Protein AF-A0A2I0NNU1-F1 (afdb_monomer_lite)

Sequence (272 aa):
MCVLGVVILLIAAAGCTNVTTPTGGDFISGSVAGDYAGGTIYVAAIDAAAYTASDIRVMETGEHPERSQYVSGFAALDAPGDYVISGLAPGNYTVYAWADTDDDGRIDHLDYRDPTGWYCTPSHLTPVGVAVTPGNAATGIDVTLIAPTPYPDDDREIAVGSGGGRLAVMKGCHVLQVWGTPEERAYAYGYLCGPQIRDWIDYVLIESFMQSPADYEDLFIPYIEEHMAPANPTYMAELDAMLAGMNAGGTDLYLPSVSRNLTRYDLLAENT

pLDDT: mean 86.47, std 18.62, range [25.19, 98.75]

Foldseek 3Di:
DDDDDDDDDDDDDDDPPDPPDPPFWAKEKAWEAEDADWAKKKKFWFAPVPDDPVVLVVLQADQASCPDPRTQFMFIDRDTTMDMTTRHDFGKTKIKMKGPNPHRNHHDPPQLRIWIWTQDDLFFLDTDIQGTDGPDYHYHRYIYTDGQDGQDADWDWDFDDPWTWIWHQDPNDTDIDIDDDLLRRLLRCLLRCVSNLLSCLQCPVVCPPVRGLCCCVVPVLVCLVPPVCVVCVVVLSSLVSSVNSNVVSVHDQARPSNGGGDDSSSVVSVVD

Radius of gyration: 24.88 Å; chains: 1; bounding box: 45×56×94 Å

Secondary structure (DSSP, 8-state):
----------------------SS-EEEEEEEE--SS--EEEEEEEETTS--HHHHHHHHTSS-GGGSTTEEEEEEESSSEEEEEEEEPSEEEEEEEEEESSSSSS--TTTT-S-EEE--BTTB-SPPPEEE-TT--EE---EE-B-PPPPPSS-EEEEETTEEEEEEEETTEEEEEEESSHHHHHHHHHHHHHHHHHHIIIIIIIIIII--HHHIIIIIHHHIIIIITTT-HHHHHHHHHHHHHHHHTT---EEGGGTEE--HHHHHHTT-

Structure (mmCIF, N/CA/C/O backbone):
data_AF-A0A2I0NNU1-F1
#
_entry.id   AF-A0A2I0NNU1-F1
#
loop_
_atom_site.group_PDB
_atom_site.id
_atom_site.type_symbol
_atom_site.label_atom_id
_atom_site.label_alt_id
_atom_site.label_comp_id
_atom_site.label_asym_id
_atom_site.label_entity_id
_atom_site.label_seq_id
_atom_site.pdbx_PDB_ins_code
_atom_site.Cartn_x
_atom_site.Cartn_y
_atom_site.Cartn_z
_atom_site.occupancy
_atom_site.B_iso_or_equiv
_atom_site.auth_seq_id
_atom_site.auth_comp_id
_atom_site.auth_asym_id
_atom_site.auth_atom_id
_atom_site.pdbx_PDB_model_num
ATOM 1 N N . MET A 1 1 ? 3.055 -28.731 66.706 1.00 32.06 1 MET A N 1
ATOM 2 C CA . MET A 1 1 ? 3.434 -27.946 65.509 1.00 32.06 1 MET A CA 1
ATOM 3 C C . MET A 1 1 ? 2.835 -28.633 64.288 1.00 32.06 1 MET A C 1
ATOM 5 O O . MET A 1 1 ? 2.937 -29.850 64.243 1.00 32.06 1 MET A O 1
ATOM 9 N N . CYS A 1 2 ? 2.220 -27.854 63.380 1.00 28.27 2 CYS A N 1
ATOM 10 C CA . CYS A 1 2 ? 1.590 -28.231 62.089 1.00 28.27 2 CYS A CA 1
ATOM 11 C C . CYS A 1 2 ? 0.347 -29.147 62.201 1.00 28.27 2 CYS A C 1
ATOM 13 O O . CYS A 1 2 ? 0.481 -30.340 62.429 1.00 28.27 2 CYS A O 1
ATOM 15 N N . VAL A 1 3 ? -0.893 -28.634 62.287 1.00 28.17 3 VAL A N 1
ATOM 16 C CA . VAL A 1 3 ? -1.763 -28.021 61.239 1.00 28.17 3 VAL A CA 1
ATOM 17 C C . VAL A 1 3 ? -1.954 -28.969 60.042 1.00 28.17 3 VAL A C 1
ATOM 19 O O . VAL A 1 3 ? -1.046 -29.130 59.241 1.00 28.17 3 VAL A O 1
ATOM 22 N N . LEU A 1 4 ? -2.991 -29.815 60.085 1.00 25.94 4 LEU A N 1
ATOM 23 C CA . LEU A 1 4 ? -4.323 -29.655 59.460 1.00 25.94 4 LEU A CA 1
ATOM 24 C C . LEU A 1 4 ? -4.305 -29.932 57.942 1.00 25.94 4 LEU A C 1
ATOM 26 O O . LEU A 1 4 ? -3.939 -29.074 57.151 1.00 25.94 4 LEU A O 1
ATOM 30 N N . GLY A 1 5 ? -4.740 -31.132 57.550 1.00 26.05 5 GLY A N 1
ATOM 31 C CA . GLY A 1 5 ? -4.996 -31.512 56.160 1.00 26.05 5 GLY A CA 1
ATOM 32 C C . GLY A 1 5 ? -6.395 -32.102 56.051 1.00 26.05 5 GLY A C 1
ATOM 33 O O . GLY A 1 5 ? -6.576 -33.308 56.190 1.00 26.05 5 GLY A O 1
ATOM 34 N N . VAL A 1 6 ? -7.393 -31.236 55.880 1.00 28.89 6 VAL A N 1
ATOM 35 C CA . VAL A 1 6 ? -8.773 -31.634 55.591 1.00 28.89 6 VAL A CA 1
ATOM 36 C C . VAL A 1 6 ? -8.891 -31.804 54.081 1.00 28.89 6 VAL A C 1
ATOM 38 O O . VAL A 1 6 ? -8.811 -30.838 53.329 1.00 28.89 6 VAL A O 1
ATOM 41 N N . VAL A 1 7 ? -9.063 -33.050 53.650 1.00 26.48 7 VAL A N 1
ATOM 42 C CA . VAL A 1 7 ? -9.472 -33.405 52.291 1.00 26.48 7 VAL A CA 1
ATOM 43 C C . VAL A 1 7 ? -10.989 -33.250 52.223 1.00 26.48 7 VAL A C 1
ATOM 45 O O . VAL A 1 7 ? -11.711 -33.999 52.878 1.00 26.48 7 VAL A O 1
ATOM 48 N N . ILE A 1 8 ?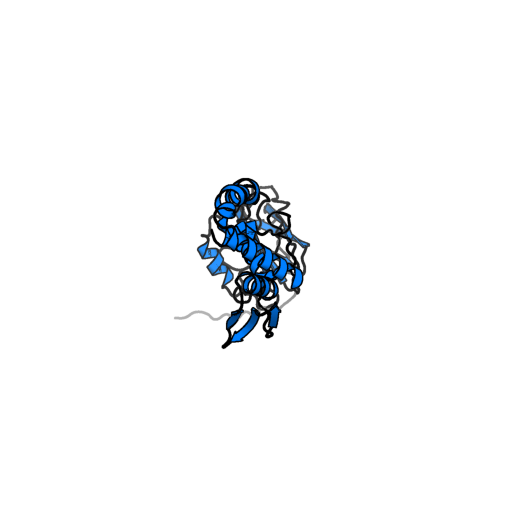 -11.473 -32.288 51.437 1.00 28.34 8 ILE A N 1
ATOM 49 C CA . ILE A 1 8 ? -12.866 -32.254 50.980 1.00 28.34 8 ILE A CA 1
ATOM 50 C C . ILE A 1 8 ? -12.858 -32.371 49.461 1.00 28.34 8 ILE A C 1
ATOM 52 O O . ILE A 1 8 ? -12.371 -31.507 48.738 1.00 28.34 8 ILE A O 1
ATOM 56 N N . LEU A 1 9 ? -13.400 -33.503 49.027 1.00 25.19 9 LEU A N 1
ATOM 57 C CA . LEU A 1 9 ? -13.801 -33.832 47.673 1.00 25.19 9 LEU A CA 1
ATOM 58 C C . LEU A 1 9 ? -15.090 -33.051 47.354 1.00 25.19 9 LEU A C 1
ATOM 60 O O . LEU A 1 9 ? -16.054 -33.147 48.113 1.00 25.19 9 LEU A O 1
ATOM 64 N N . LEU A 1 10 ? -15.137 -32.325 46.238 1.00 25.27 10 LEU A N 1
ATOM 65 C CA . LEU A 1 10 ? -16.377 -31.787 45.671 1.00 25.27 10 LEU A CA 1
ATOM 66 C C . LEU A 1 10 ? -16.493 -32.259 44.220 1.00 25.27 10 LEU A C 1
ATOM 68 O O . LEU A 1 10 ? -15.767 -31.814 43.338 1.00 25.27 10 LEU A O 1
ATOM 72 N N . ILE A 1 11 ? -17.405 -33.206 44.012 1.00 31.92 11 ILE A N 1
ATOM 73 C CA . ILE A 1 11 ? -17.935 -33.617 42.712 1.00 31.92 11 ILE A CA 1
ATOM 74 C C . ILE A 1 11 ? -19.305 -32.942 42.579 1.00 31.92 11 ILE A C 1
ATOM 76 O O . ILE A 1 11 ? -20.118 -33.102 43.487 1.00 31.92 11 ILE A O 1
ATOM 80 N N . ALA A 1 12 ? -19.564 -32.245 41.464 1.00 27.42 12 ALA A N 1
ATOM 81 C CA . ALA A 1 12 ? -20.726 -32.452 40.578 1.00 27.42 12 ALA A CA 1
ATOM 82 C C . ALA A 1 12 ? -21.211 -31.184 39.839 1.00 27.42 12 ALA A C 1
ATOM 84 O O . ALA A 1 12 ? -21.460 -30.149 40.444 1.00 27.42 12 ALA A O 1
ATOM 85 N N . ALA A 1 13 ? -21.496 -31.420 38.552 1.00 28.39 13 ALA A N 1
ATOM 86 C CA . ALA A 1 13 ? -22.574 -30.871 37.723 1.00 28.39 13 ALA A CA 1
ATOM 87 C C . ALA A 1 13 ? -22.462 -29.453 37.124 1.00 28.39 13 ALA A C 1
ATOM 89 O O . ALA A 1 13 ? -22.534 -28.440 37.805 1.00 28.39 13 ALA A O 1
ATOM 90 N N . ALA A 1 14 ? -22.398 -29.466 35.786 1.00 37.94 14 ALA A N 1
ATOM 91 C CA . ALA A 1 14 ? -23.134 -28.638 34.831 1.00 37.94 14 ALA A CA 1
ATOM 92 C C . ALA A 1 14 ? -23.612 -27.251 35.291 1.00 37.94 14 ALA A C 1
ATOM 94 O O . ALA A 1 14 ? -24.568 -27.109 36.049 1.00 37.94 14 ALA A O 1
ATOM 95 N N . GLY A 1 15 ? -23.058 -26.234 34.645 1.00 26.77 15 GLY A N 1
ATOM 96 C CA . GLY A 1 15 ? -23.702 -24.946 34.485 1.00 26.77 15 GLY A CA 1
ATOM 97 C C . GLY A 1 15 ? -23.109 -24.285 33.260 1.00 26.77 15 GLY A C 1
ATOM 98 O O . GLY A 1 15 ? -21.902 -24.070 33.214 1.00 26.77 15 GLY A O 1
ATOM 99 N N . CYS A 1 16 ? -23.945 -23.996 32.264 1.00 37.56 16 CYS A N 1
ATOM 100 C CA . CYS A 1 16 ? -23.671 -22.942 31.301 1.00 37.56 16 CYS A CA 1
ATOM 101 C C . CYS A 1 16 ? -23.151 -21.744 32.100 1.00 37.56 16 CYS A C 1
ATOM 103 O O . CYS A 1 16 ? -23.893 -21.177 32.906 1.00 37.56 16 CYS A O 1
ATOM 105 N N . THR A 1 17 ? -21.870 -21.408 31.969 1.00 32.19 17 THR A N 1
ATOM 106 C CA . THR A 1 17 ? -21.367 -20.178 32.562 1.00 32.19 17 THR A CA 1
ATOM 107 C C . THR A 1 17 ? -21.972 -19.063 31.746 1.00 32.19 17 THR A C 1
ATOM 109 O O . THR A 1 17 ? -21.561 -18.803 30.617 1.00 32.19 17 THR A O 1
ATOM 112 N N . ASN A 1 18 ? -23.030 -18.495 32.320 1.00 35.16 18 ASN A N 1
ATOM 113 C CA . ASN A 1 18 ? -23.610 -17.234 31.924 1.00 35.16 18 ASN A CA 1
ATOM 114 C C . ASN A 1 18 ? -22.469 -16.297 31.545 1.00 35.16 18 ASN A C 1
ATOM 116 O O . ASN A 1 18 ? -21.633 -15.963 32.386 1.00 35.16 18 ASN A O 1
ATOM 120 N N . VAL A 1 19 ? -22.461 -15.891 30.279 1.00 32.88 19 VAL A N 1
ATOM 121 C CA . VAL A 1 19 ? -21.842 -14.641 29.870 1.00 32.88 19 VAL A CA 1
ATOM 122 C C . VAL A 1 19 ? -22.466 -13.595 30.784 1.00 32.88 19 VAL A C 1
ATOM 124 O O . VAL A 1 19 ? -23.630 -13.229 30.624 1.00 32.88 19 VAL A O 1
ATOM 127 N N . THR A 1 20 ? -21.744 -13.167 31.816 1.00 31.27 20 THR A N 1
ATOM 128 C CA . THR A 1 20 ? -22.032 -11.886 32.443 1.00 31.27 20 THR A CA 1
ATOM 129 C C . THR A 1 20 ? -21.728 -10.854 31.378 1.00 31.27 20 THR A C 1
ATOM 131 O O . THR A 1 20 ? -20.590 -10.422 31.238 1.00 31.27 20 THR A O 1
ATOM 134 N N . THR A 1 21 ? -22.740 -10.518 30.579 1.00 36.62 21 THR A N 1
ATOM 135 C CA . THR A 1 21 ? -22.755 -9.303 29.773 1.00 36.62 21 THR A CA 1
ATOM 136 C C . THR A 1 21 ? -22.428 -8.151 30.713 1.00 36.62 21 THR A C 1
ATOM 138 O O . THR A 1 21 ? -23.186 -7.942 31.668 1.00 36.62 21 THR A O 1
ATOM 141 N N . PRO A 1 22 ? -21.338 -7.401 30.487 1.00 38.28 22 PRO A N 1
ATOM 142 C CA . PRO A 1 22 ? -21.183 -6.104 31.112 1.00 38.28 22 PRO A CA 1
ATOM 143 C C . PRO A 1 22 ? -22.348 -5.237 30.624 1.00 38.28 22 PRO A C 1
ATOM 145 O O . PRO A 1 22 ? -22.376 -4.763 29.492 1.00 38.28 22 PRO A O 1
ATOM 148 N N . THR A 1 23 ? -23.379 -5.091 31.451 1.00 39.94 23 THR A N 1
ATOM 149 C CA . THR A 1 23 ? -24.449 -4.117 31.236 1.00 39.94 23 THR A CA 1
ATOM 150 C C . THR A 1 23 ? -23.883 -2.733 31.522 1.00 39.94 23 THR A C 1
ATOM 152 O O . THR A 1 23 ? -23.876 -2.298 32.672 1.00 39.94 23 THR A O 1
ATOM 155 N N . GLY A 1 24 ? -23.386 -2.076 30.472 1.00 46.59 24 GLY A N 1
ATOM 156 C CA . GLY A 1 24 ? -22.894 -0.698 30.498 1.00 46.59 24 GLY A CA 1
ATOM 157 C C . GLY A 1 24 ? -21.424 -0.595 30.109 1.00 46.59 24 GLY A C 1
ATOM 158 O O . GLY A 1 24 ? -20.579 -0.361 30.966 1.00 46.59 24 GLY A O 1
ATOM 159 N N . GLY A 1 25 ? -21.131 -0.778 28.826 1.00 57.59 25 GLY A N 1
ATOM 160 C CA . GLY A 1 25 ? -19.849 -0.428 28.232 1.00 57.59 25 GLY A CA 1
ATOM 161 C C . GLY A 1 25 ? -20.106 0.168 26.860 1.00 57.59 25 GLY A C 1
ATOM 162 O O . GLY A 1 25 ? -20.985 -0.309 26.138 1.00 57.59 25 GLY A O 1
ATOM 163 N N . ASP A 1 26 ? -19.381 1.225 26.537 1.00 85.62 26 ASP A N 1
ATOM 164 C CA . ASP A 1 26 ? -19.413 1.811 25.208 1.00 85.62 26 ASP A CA 1
ATOM 165 C C . ASP A 1 26 ? -18.735 0.853 24.216 1.00 85.62 26 ASP A C 1
ATOM 167 O O . ASP A 1 26 ? -18.042 -0.097 24.609 1.00 85.62 26 ASP A O 1
ATOM 171 N N . PHE A 1 27 ? -18.979 1.051 22.924 1.00 91.69 27 PHE A N 1
ATOM 172 C CA . PHE A 1 27 ? -18.479 0.150 21.892 1.00 91.69 27 PHE A CA 1
ATOM 173 C C . PHE A 1 27 ? -17.917 0.901 20.693 1.00 91.69 27 PHE A C 1
ATOM 175 O O . PHE A 1 27 ? -18.316 2.029 20.399 1.00 91.69 27 PHE A O 1
ATOM 182 N N . ILE A 1 28 ? -17.008 0.226 19.997 1.00 95.94 28 ILE A N 1
ATOM 183 C CA . ILE A 1 28 ? -16.528 0.593 18.667 1.00 95.94 28 ILE A CA 1
ATOM 184 C C . ILE A 1 28 ? -17.107 -0.414 17.674 1.00 95.94 28 ILE A C 1
ATOM 186 O O . ILE A 1 28 ? -17.102 -1.616 17.937 1.00 95.94 28 ILE A O 1
ATOM 190 N N . SER A 1 29 ? -17.609 0.065 16.541 1.00 97.00 29 SER A N 1
ATOM 191 C CA . SER A 1 29 ? -18.135 -0.780 15.467 1.00 97.00 29 SER A CA 1
ATOM 192 C C . SER A 1 29 ? -17.866 -0.189 14.090 1.00 97.00 29 SER A C 1
ATOM 194 O O . SER A 1 29 ? -17.792 1.032 13.916 1.00 97.00 29 SER A O 1
ATOM 196 N N . GLY A 1 30 ? -17.779 -1.076 13.114 1.00 97.56 30 GLY A N 1
ATOM 197 C CA . GLY A 1 30 ? -17.557 -0.764 11.712 1.00 97.56 30 GLY A CA 1
ATOM 198 C C . GLY A 1 30 ? -17.470 -2.053 10.914 1.00 97.56 30 GLY A C 1
ATOM 199 O O . GLY A 1 30 ? -17.959 -3.095 11.358 1.00 97.56 30 GLY A O 1
ATOM 200 N N . SER A 1 31 ? -16.829 -1.974 9.760 1.00 97.88 31 SER A N 1
ATOM 201 C CA . SER A 1 31 ? -16.603 -3.099 8.864 1.00 97.88 31 SER A CA 1
ATOM 202 C C . SER A 1 31 ? -15.119 -3.288 8.567 1.00 97.88 31 SER A C 1
ATOM 204 O O . SER A 1 31 ? -14.339 -2.336 8.568 1.00 97.88 31 SER A O 1
ATOM 206 N N . VAL A 1 32 ? -14.727 -4.534 8.321 1.00 97.19 32 VAL A N 1
ATOM 207 C CA . VAL A 1 32 ? -13.418 -4.868 7.760 1.00 97.19 32 VAL A CA 1
ATOM 208 C C . VAL A 1 32 ? -13.588 -5.279 6.305 1.00 97.19 32 VAL A C 1
ATOM 210 O O . VAL A 1 32 ? -14.420 -6.135 5.999 1.00 97.19 32 VAL A O 1
ATOM 213 N N . ALA A 1 33 ? -12.775 -4.705 5.424 1.00 95.44 33 ALA A N 1
ATOM 214 C CA . ALA A 1 33 ? -12.670 -5.068 4.014 1.00 95.44 33 ALA A CA 1
ATOM 215 C C . ALA A 1 33 ? -11.242 -5.517 3.664 1.00 95.44 33 ALA A C 1
ATOM 217 O O . ALA A 1 33 ? -10.301 -5.238 4.399 1.00 95.44 33 ALA A O 1
ATOM 218 N N . GLY A 1 34 ? -11.078 -6.211 2.540 1.00 89.56 34 GLY A N 1
ATOM 219 C CA . GLY A 1 34 ? -9.785 -6.674 2.029 1.00 89.56 34 GLY A CA 1
ATOM 220 C C . GLY A 1 34 ? -9.952 -7.917 1.157 1.00 89.56 34 GLY A C 1
ATOM 221 O O . GLY A 1 34 ? -10.968 -8.607 1.261 1.00 89.56 34 GLY A O 1
ATOM 222 N N . ASP A 1 35 ? -8.973 -8.184 0.293 1.00 83.12 35 ASP A N 1
ATOM 223 C CA . ASP A 1 35 ? -8.936 -9.374 -0.566 1.00 83.12 35 ASP A CA 1
ATOM 224 C C . ASP A 1 35 ? -7.678 -10.194 -0.250 1.00 83.12 35 ASP A C 1
ATOM 226 O O . ASP A 1 35 ? -6.561 -9.775 -0.547 1.00 83.12 35 ASP A O 1
ATOM 230 N N . TYR A 1 36 ? -7.855 -11.326 0.432 1.00 79.75 36 TYR A N 1
ATOM 231 C CA . TYR A 1 36 ? -6.773 -12.212 0.872 1.00 79.75 36 TYR A CA 1
ATOM 232 C C . TYR A 1 36 ? -7.287 -13.636 1.110 1.00 79.75 36 TYR A C 1
ATOM 234 O O . TYR A 1 36 ? -8.488 -13.904 1.068 1.00 79.75 36 TYR A O 1
ATOM 242 N N . ALA A 1 37 ? -6.363 -14.570 1.350 1.00 70.88 37 ALA A N 1
ATOM 243 C CA . ALA A 1 37 ? -6.573 -16.018 1.269 1.00 70.88 37 ALA A CA 1
ATOM 244 C C . ALA A 1 37 ? -7.455 -16.657 2.374 1.00 70.88 37 ALA A C 1
ATOM 246 O O . ALA A 1 37 ? -7.456 -17.880 2.523 1.00 70.88 37 ALA A O 1
ATOM 247 N N . GLY A 1 38 ? -8.259 -15.873 3.096 1.00 81.44 38 GLY A N 1
ATOM 248 C CA . GLY A 1 38 ? -8.981 -16.310 4.294 1.00 81.44 38 GLY A CA 1
ATOM 249 C C . GLY A 1 38 ? -8.088 -16.310 5.537 1.00 81.44 38 GLY A C 1
ATOM 250 O O . GLY A 1 38 ? -6.968 -15.814 5.485 1.00 81.44 38 GLY A O 1
ATOM 251 N N . GLY A 1 39 ? -8.603 -16.827 6.654 1.00 89.50 39 GLY A N 1
ATOM 252 C CA . GLY A 1 39 ? -7.940 -16.772 7.962 1.00 89.50 39 GLY A CA 1
ATOM 253 C C . GLY A 1 39 ? -8.817 -16.118 9.025 1.00 89.50 39 GLY A C 1
ATOM 254 O O . GLY A 1 39 ? -9.912 -15.634 8.720 1.00 89.50 39 GLY A O 1
ATOM 255 N N . THR A 1 40 ? -8.344 -16.107 10.271 1.00 94.69 40 THR A N 1
ATOM 256 C CA . THR A 1 40 ? -9.044 -15.402 11.353 1.00 94.69 40 THR A CA 1
ATOM 257 C C . THR A 1 40 ? -8.658 -13.930 11.320 1.00 94.69 40 THR A C 1
ATOM 259 O O . THR A 1 40 ? -7.486 -13.574 11.385 1.00 94.69 40 THR A O 1
ATOM 262 N N . ILE A 1 41 ? -9.651 -13.055 11.251 1.00 96.19 41 ILE A N 1
ATOM 263 C CA . ILE A 1 41 ? -9.460 -11.608 11.288 1.00 96.19 41 ILE A CA 1
ATOM 264 C C . ILE A 1 41 ? -9.592 -11.146 12.719 1.00 96.19 41 ILE A C 1
ATOM 266 O O . ILE A 1 41 ? -10.620 -11.389 13.348 1.00 96.19 41 ILE A O 1
ATOM 270 N N . TYR A 1 42 ? -8.618 -10.396 13.202 1.00 96.88 42 TYR A N 1
ATOM 271 C CA . TYR A 1 42 ? -8.696 -9.731 14.489 1.00 96.88 42 TYR A CA 1
ATOM 272 C C . TYR A 1 42 ? -8.822 -8.229 14.283 1.00 96.88 42 TYR A C 1
ATOM 274 O O . TYR A 1 42 ? -8.122 -7.641 13.463 1.00 96.88 42 TYR A O 1
ATOM 282 N N . VAL A 1 43 ? -9.709 -7.601 15.051 1.00 97.69 43 VAL A N 1
ATOM 283 C CA . VAL A 1 43 ? -9.853 -6.143 15.118 1.00 97.69 43 VAL A CA 1
ATOM 284 C C . VAL A 1 43 ? -9.685 -5.724 16.563 1.00 97.69 43 VAL A C 1
ATOM 286 O O . VAL A 1 43 ? -10.527 -6.042 17.402 1.00 97.69 43 VAL A O 1
ATOM 289 N N . ALA A 1 44 ? -8.601 -5.022 16.866 1.00 95.94 44 ALA A N 1
ATOM 290 C CA . ALA A 1 44 ? -8.218 -4.631 18.212 1.00 95.94 44 ALA A CA 1
ATOM 291 C C . ALA A 1 44 ? -8.408 -3.126 18.437 1.00 95.94 44 ALA A C 1
ATOM 293 O O . ALA A 1 44 ? -8.009 -2.297 17.621 1.00 95.94 44 ALA A O 1
ATOM 294 N N . ALA A 1 45 ? -8.976 -2.777 19.591 1.00 95.00 45 ALA A N 1
ATOM 295 C CA . ALA A 1 45 ? -8.973 -1.426 20.133 1.00 95.00 45 ALA A CA 1
ATOM 296 C C . ALA A 1 45 ? -7.774 -1.281 21.078 1.00 95.00 45 ALA A C 1
ATOM 298 O O . ALA A 1 45 ? -7.742 -1.866 22.166 1.00 95.00 45 ALA A O 1
ATOM 299 N N . ILE A 1 46 ? -6.789 -0.497 20.657 1.00 91.94 46 ILE A N 1
ATOM 300 C CA . ILE A 1 46 ? -5.534 -0.259 21.370 1.00 91.94 46 ILE A CA 1
ATOM 301 C C . ILE A 1 46 ? -5.628 1.105 22.057 1.00 91.94 46 ILE A C 1
ATOM 303 O O . ILE A 1 46 ? -5.951 2.098 21.407 1.00 91.94 46 ILE A O 1
ATOM 307 N N . ASP A 1 47 ? -5.386 1.177 23.366 1.00 85.62 47 ASP A N 1
ATOM 308 C CA . ASP A 1 47 ? -5.497 2.439 24.116 1.00 85.62 47 ASP A CA 1
ATOM 309 C C . ASP A 1 47 ? -4.403 3.425 23.681 1.00 85.62 47 ASP A C 1
ATOM 311 O O . ASP A 1 47 ? -3.227 3.224 23.982 1.00 85.62 47 ASP A O 1
ATOM 315 N N . ALA A 1 48 ? -4.787 4.518 23.013 1.00 78.12 48 ALA A N 1
ATOM 316 C CA . ALA A 1 48 ? -3.855 5.500 22.459 1.00 78.12 48 ALA A CA 1
ATOM 317 C C . ALA A 1 48 ? -3.014 6.226 23.524 1.00 78.12 48 ALA A C 1
ATOM 319 O O . ALA A 1 48 ? -1.989 6.819 23.193 1.00 78.12 48 ALA A O 1
ATOM 320 N N . ALA A 1 49 ? -3.419 6.194 24.797 1.00 73.31 49 ALA A N 1
ATOM 321 C CA . ALA A 1 49 ? -2.626 6.725 25.904 1.00 73.31 49 ALA A CA 1
ATOM 322 C C . ALA A 1 49 ? -1.609 5.711 26.460 1.00 73.31 49 ALA A C 1
ATOM 324 O O . ALA A 1 49 ? -0.707 6.100 27.206 1.00 73.31 49 ALA A O 1
ATOM 325 N N . ALA A 1 50 ? -1.750 4.428 26.122 1.00 67.50 50 ALA A N 1
ATOM 326 C CA . ALA A 1 50 ? -0.969 3.332 26.685 1.00 67.50 50 ALA A CA 1
ATOM 327 C C . ALA A 1 50 ? 0.225 2.902 25.818 1.00 67.50 50 ALA A C 1
ATOM 329 O O . ALA A 1 50 ? 1.002 2.056 26.264 1.00 67.50 50 ALA A O 1
ATOM 330 N N . TYR A 1 51 ? 0.390 3.455 24.610 1.00 70.25 51 TYR A N 1
ATOM 331 C CA . TYR A 1 51 ? 1.408 2.994 23.664 1.00 70.25 51 TYR A CA 1
ATOM 332 C C . TYR A 1 51 ? 2.138 4.138 22.935 1.00 70.25 51 TYR A C 1
ATOM 334 O O . TYR A 1 51 ? 1.611 5.229 22.722 1.00 70.25 51 TYR A O 1
ATOM 342 N N . THR A 1 52 ? 3.374 3.868 22.520 1.00 69.19 52 THR A N 1
ATOM 343 C CA . THR A 1 52 ? 4.131 4.617 21.504 1.00 69.19 52 THR A CA 1
ATOM 344 C C . THR A 1 52 ? 4.175 3.821 20.199 1.00 69.19 52 THR A C 1
ATOM 346 O O . THR A 1 52 ? 4.009 2.607 20.224 1.00 69.19 52 THR A O 1
ATOM 349 N N . ALA A 1 53 ? 4.449 4.438 19.046 1.00 65.31 53 ALA A N 1
ATOM 350 C CA . ALA A 1 53 ? 4.530 3.698 17.773 1.00 65.31 53 ALA A CA 1
ATOM 351 C C . ALA A 1 53 ? 5.450 2.450 17.835 1.00 65.31 53 ALA A C 1
ATOM 353 O O . ALA A 1 53 ? 5.172 1.437 17.197 1.00 65.31 53 ALA A O 1
ATOM 354 N N . SER A 1 54 ? 6.499 2.483 18.666 1.00 64.81 54 SER A N 1
ATOM 355 C CA . SER A 1 54 ? 7.379 1.337 18.929 1.00 64.81 54 SER A CA 1
ATOM 356 C C . SER A 1 54 ? 6.696 0.185 19.678 1.00 64.81 54 SER A C 1
ATOM 358 O O . SER A 1 54 ? 7.062 -0.967 19.479 1.00 64.81 54 SER A O 1
ATOM 360 N N . ASP A 1 55 ? 5.710 0.466 20.529 1.00 73.06 55 ASP A N 1
ATOM 361 C CA . ASP A 1 55 ? 4.969 -0.535 21.304 1.00 73.06 55 ASP A CA 1
ATOM 362 C C . ASP A 1 55 ? 3.987 -1.340 20.435 1.00 73.06 55 ASP A C 1
ATOM 364 O O . ASP A 1 55 ? 3.793 -2.529 20.688 1.00 73.06 55 ASP A O 1
ATOM 368 N N . ILE A 1 56 ? 3.431 -0.743 19.368 1.00 71.12 56 ILE A N 1
ATOM 369 C CA . ILE A 1 56 ? 2.650 -1.495 18.364 1.00 71.12 56 ILE A CA 1
ATOM 370 C C . ILE A 1 56 ? 3.543 -2.529 17.676 1.00 71.12 56 ILE A C 1
ATOM 372 O O . ILE A 1 56 ? 3.159 -3.688 17.573 1.00 71.12 56 ILE A O 1
ATOM 376 N N . ARG A 1 57 ? 4.776 -2.157 17.304 1.00 75.31 57 ARG A N 1
ATOM 377 C CA . ARG A 1 57 ? 5.730 -3.117 16.724 1.00 75.31 57 ARG A CA 1
ATOM 378 C C . ARG A 1 57 ? 6.063 -4.258 17.684 1.00 75.31 57 ARG A C 1
ATOM 380 O O . ARG A 1 57 ? 6.261 -5.386 17.253 1.00 75.31 57 ARG A O 1
ATOM 387 N N . VAL A 1 58 ? 6.103 -3.995 18.991 1.00 77.19 58 VAL A N 1
ATOM 388 C CA . VAL A 1 58 ? 6.286 -5.057 19.994 1.00 77.19 58 VAL A CA 1
ATOM 389 C C . VAL A 1 58 ? 5.072 -5.986 20.027 1.00 77.19 58 VAL A C 1
ATOM 391 O O . VAL A 1 58 ? 5.250 -7.203 20.022 1.00 77.19 58 VAL A O 1
ATOM 394 N N . MET A 1 59 ? 3.855 -5.432 20.033 1.00 83.44 59 MET A N 1
ATOM 395 C CA . MET A 1 59 ? 2.610 -6.205 19.978 1.00 83.44 59 MET A CA 1
ATOM 396 C C . MET A 1 59 ? 2.569 -7.130 18.756 1.00 83.44 59 MET A C 1
ATOM 398 O O . MET A 1 59 ? 2.266 -8.309 18.913 1.00 83.44 59 MET A O 1
ATOM 402 N N . GLU A 1 60 ? 2.913 -6.609 17.581 1.00 84.12 60 GLU A N 1
ATOM 403 C CA . GLU A 1 60 ? 2.916 -7.342 16.310 1.00 84.12 60 GLU A CA 1
ATOM 404 C C . GLU A 1 60 ? 3.831 -8.575 16.315 1.00 84.12 60 GLU A C 1
ATOM 406 O O . GLU A 1 60 ? 3.541 -9.574 15.672 1.00 84.12 60 GLU A O 1
ATOM 411 N N . THR A 1 61 ? 4.914 -8.544 17.095 1.00 83.12 61 THR A N 1
ATOM 412 C CA . THR A 1 61 ? 5.863 -9.668 17.196 1.00 83.12 61 THR A CA 1
ATOM 413 C C . THR A 1 61 ? 5.475 -10.736 18.229 1.00 83.12 61 THR A C 1
ATOM 415 O O . THR A 1 61 ? 6.226 -11.691 18.445 1.00 83.12 61 THR A O 1
ATOM 418 N N . GLY A 1 62 ? 4.343 -10.567 18.918 1.00 84.25 62 GLY A N 1
ATOM 419 C CA . GLY A 1 62 ? 3.849 -11.499 19.932 1.00 84.25 62 GLY A CA 1
ATOM 420 C C . GLY A 1 62 ? 3.132 -12.723 19.349 1.00 84.25 62 GLY A C 1
ATOM 421 O O . GLY A 1 62 ? 2.656 -12.699 18.225 1.00 84.25 62 GLY A O 1
ATOM 422 N N . GLU A 1 63 ? 3.003 -13.792 20.148 1.00 84.75 63 GLU A N 1
ATOM 423 C CA . GLU A 1 63 ? 2.296 -15.023 19.732 1.00 84.75 63 GLU A CA 1
ATOM 424 C C . GLU A 1 63 ? 0.766 -14.900 19.688 1.00 84.75 63 GLU A C 1
ATOM 426 O O . GLU A 1 63 ? 0.114 -15.794 19.173 1.00 84.75 63 GLU A O 1
ATOM 431 N N . HIS A 1 64 ? 0.215 -13.840 20.288 1.00 90.31 64 HIS A N 1
ATOM 432 C CA . HIS A 1 64 ? -1.214 -13.509 20.318 1.00 90.31 64 HIS A CA 1
ATOM 433 C C . HIS A 1 64 ? -1.366 -11.986 20.485 1.00 90.31 64 HIS A C 1
ATOM 435 O O . HIS A 1 64 ? -1.567 -11.507 21.616 1.00 90.31 64 HIS A O 1
ATOM 441 N N . PRO A 1 65 ? -1.179 -11.196 19.411 1.00 91.81 65 PRO A N 1
ATOM 442 C CA . PRO A 1 65 ? -1.216 -9.734 19.467 1.00 91.81 65 PRO A CA 1
ATOM 443 C C . PRO A 1 65 ? -2.521 -9.186 20.066 1.00 91.81 65 PRO A C 1
ATOM 445 O O . PRO A 1 65 ? -2.495 -8.201 20.806 1.00 91.81 65 PRO A O 1
ATOM 448 N N . GLU A 1 66 ? -3.648 -9.877 19.867 1.00 92.62 66 GLU A N 1
ATOM 449 C CA . GLU A 1 66 ? -4.969 -9.523 20.400 1.00 92.62 66 GLU A CA 1
ATOM 450 C C . GLU A 1 66 ? -5.058 -9.599 21.931 1.00 92.62 66 GLU A C 1
ATOM 452 O O . GLU A 1 66 ? -5.947 -9.004 22.539 1.00 92.62 66 GLU A O 1
ATOM 457 N N . ARG A 1 67 ? -4.121 -10.308 22.572 1.00 91.06 67 ARG A N 1
ATOM 458 C CA . ARG A 1 67 ? -4.023 -10.455 24.037 1.00 91.06 67 ARG A CA 1
ATOM 459 C C . ARG A 1 67 ? -2.910 -9.615 24.646 1.00 91.06 67 ARG A C 1
ATOM 461 O O . ARG A 1 67 ? -2.587 -9.780 25.825 1.00 91.06 67 ARG A O 1
ATOM 468 N N . SER A 1 68 ? -2.294 -8.744 23.856 1.00 90.06 68 SER A N 1
ATOM 469 C CA . SER A 1 68 ? -1.263 -7.839 24.340 1.00 90.06 68 SER A CA 1
ATOM 470 C C . SER A 1 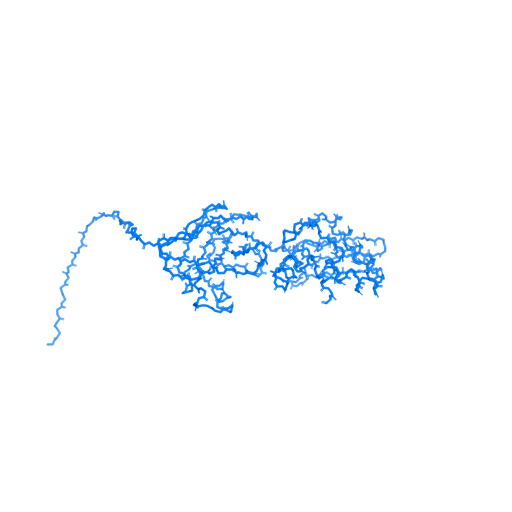68 ? -1.803 -6.885 25.407 1.00 90.06 68 SER A C 1
ATOM 472 O O . SER A 1 68 ? -2.970 -6.501 25.398 1.00 90.06 68 SER A O 1
ATOM 474 N N . GLN A 1 69 ? -0.925 -6.438 26.308 1.00 87.31 69 GLN A N 1
ATOM 475 C CA . GLN A 1 69 ? -1.259 -5.483 27.373 1.00 87.31 69 GLN A CA 1
ATOM 476 C C . GLN A 1 69 ? -1.756 -4.119 26.860 1.00 87.31 69 GLN A C 1
ATOM 478 O O . GLN A 1 69 ? -2.328 -3.355 27.632 1.00 87.31 69 GLN A O 1
ATOM 483 N N . TYR A 1 70 ? -1.519 -3.805 25.584 1.00 87.94 70 TYR A N 1
ATOM 484 C CA . TYR A 1 70 ? -1.958 -2.558 24.954 1.00 87.94 70 TYR A CA 1
ATOM 485 C C . TYR A 1 70 ? -3.387 -2.650 24.384 1.00 87.94 70 TYR A C 1
ATOM 487 O O . TYR A 1 70 ? -4.009 -1.621 24.111 1.00 87.94 70 TYR A O 1
ATOM 495 N N . VAL A 1 71 ? -3.922 -3.866 24.219 1.00 91.19 71 VAL A N 1
ATOM 496 C CA . VAL A 1 71 ? -5.260 -4.109 23.671 1.00 91.19 71 VAL A CA 1
ATOM 497 C C . VAL A 1 71 ? -6.293 -4.035 24.793 1.00 91.19 71 VAL A C 1
ATOM 499 O O . VAL A 1 71 ? -6.268 -4.809 25.747 1.00 91.19 71 VAL A O 1
ATOM 502 N N . SER A 1 72 ? -7.231 -3.097 24.672 1.00 92.62 72 SER A N 1
ATOM 503 C CA . SER A 1 72 ? -8.340 -2.928 25.623 1.00 92.62 72 SER A CA 1
ATO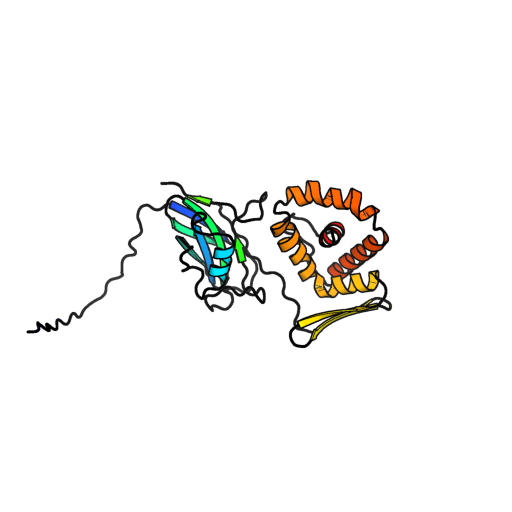M 504 C C . SER A 1 72 ? -9.544 -3.813 25.306 1.00 92.62 72 SER A C 1
ATOM 506 O O . SER A 1 72 ? -10.371 -4.075 26.177 1.00 92.62 72 SER A O 1
ATOM 508 N N . GLY A 1 73 ? -9.649 -4.278 24.064 1.00 94.19 73 GLY A N 1
ATOM 509 C CA . GLY A 1 73 ? -10.671 -5.208 23.605 1.00 94.19 73 GLY A CA 1
ATOM 510 C C . GLY A 1 73 ? -10.470 -5.537 22.132 1.00 94.19 73 GLY A C 1
ATOM 511 O O . GLY A 1 73 ? -9.829 -4.774 21.410 1.00 94.19 73 GLY A O 1
ATOM 512 N N . PHE A 1 74 ? -11.020 -6.660 21.683 1.00 97.00 74 PHE A N 1
ATOM 513 C CA . PHE A 1 74 ? -10.954 -7.059 20.283 1.00 97.00 74 PHE A CA 1
ATOM 514 C C . PHE A 1 74 ? -12.227 -7.781 19.832 1.00 97.00 74 PHE A C 1
ATOM 516 O O . PHE A 1 74 ? -13.018 -8.253 20.654 1.00 97.00 74 PHE A O 1
ATOM 523 N N . ALA A 1 75 ? -12.406 -7.861 18.519 1.00 97.44 75 ALA A N 1
ATOM 524 C CA . ALA A 1 75 ? -13.349 -8.736 17.839 1.00 97.44 75 ALA A CA 1
ATOM 525 C C . ALA A 1 75 ? -12.571 -9.709 16.943 1.00 97.44 75 ALA A C 1
ATOM 527 O O . ALA A 1 75 ? -11.498 -9.361 16.453 1.00 97.44 75 ALA A O 1
ATOM 528 N N . ALA A 1 76 ? -13.114 -10.908 16.741 1.00 96.81 76 ALA A N 1
ATOM 529 C CA . ALA A 1 76 ? -12.582 -11.894 15.808 1.00 96.81 76 ALA A CA 1
ATOM 530 C C . ALA A 1 76 ? -13.651 -12.234 14.759 1.00 96.81 76 ALA A C 1
ATOM 532 O O . ALA A 1 76 ? -14.825 -12.374 15.120 1.00 96.81 76 ALA A O 1
ATOM 533 N N . LEU A 1 77 ? -13.263 -12.345 13.490 1.00 95.69 77 LEU A N 1
ATOM 534 C CA . LEU A 1 77 ? -14.150 -12.679 12.374 1.00 95.69 77 LEU A CA 1
ATOM 535 C C . LEU A 1 77 ? -13.547 -13.788 11.508 1.00 95.69 77 LEU A C 1
ATOM 537 O O . LEU A 1 77 ? -12.340 -13.827 11.307 1.00 95.69 77 LEU A O 1
ATOM 541 N N . ASP A 1 78 ? -14.401 -14.632 10.930 1.00 92.88 78 ASP A N 1
ATOM 542 C CA . ASP A 1 78 ? -13.980 -15.697 10.002 1.00 92.88 78 ASP A CA 1
ATOM 543 C C . ASP A 1 78 ? -13.855 -15.206 8.542 1.00 92.88 78 ASP A C 1
ATOM 545 O O . ASP A 1 78 ? -13.399 -15.937 7.663 1.00 92.88 78 ASP A O 1
ATOM 549 N N . ALA A 1 79 ? -14.349 -13.998 8.251 1.00 93.06 79 ALA A N 1
ATOM 550 C CA . ALA A 1 79 ? -14.346 -13.377 6.927 1.00 93.06 79 ALA A CA 1
ATOM 551 C C . ALA A 1 79 ? -14.555 -11.853 7.041 1.00 93.06 79 ALA A C 1
ATOM 553 O O . ALA A 1 79 ? -15.109 -11.402 8.051 1.00 93.06 79 ALA A O 1
ATOM 554 N N . PRO A 1 80 ? -14.166 -11.061 6.017 1.00 95.75 80 PRO A N 1
ATOM 555 C CA . PRO A 1 80 ? -14.447 -9.627 5.978 1.00 95.75 80 PRO A CA 1
ATOM 556 C C . PRO A 1 80 ? -15.933 -9.332 6.219 1.00 95.75 80 PRO A C 1
ATOM 558 O O . PRO A 1 80 ? -16.810 -10.029 5.698 1.00 95.75 80 PRO A O 1
ATOM 561 N N . GLY A 1 81 ? -16.225 -8.305 7.014 1.00 96.56 81 GLY A N 1
ATOM 562 C CA . GLY A 1 81 ? -17.585 -7.979 7.429 1.00 96.56 81 GLY A CA 1
ATOM 563 C C . GLY A 1 81 ? -17.654 -7.086 8.664 1.00 96.56 81 GLY A C 1
ATOM 564 O O . GLY A 1 81 ? -16.658 -6.501 9.091 1.00 96.56 81 GLY A O 1
ATOM 565 N N . ASP A 1 82 ? -18.858 -6.976 9.220 1.00 98.19 82 ASP A N 1
ATOM 566 C CA . ASP A 1 82 ? -19.151 -6.098 10.351 1.00 98.19 82 ASP A CA 1
ATOM 567 C C . ASP A 1 82 ? -18.585 -6.645 11.666 1.00 98.19 82 ASP A C 1
ATOM 569 O O . ASP A 1 82 ? -18.738 -7.827 11.985 1.00 98.19 82 ASP A O 1
ATOM 573 N N . TYR A 1 83 ? -18.015 -5.761 12.484 1.00 97.75 83 TYR A N 1
ATOM 574 C CA . TYR A 1 83 ? -17.472 -6.094 13.798 1.00 97.75 83 TYR A CA 1
ATOM 575 C C . TYR A 1 83 ? -17.991 -5.152 14.893 1.00 97.75 83 TYR A C 1
ATOM 577 O O . TYR A 1 83 ? -18.381 -4.007 14.646 1.00 97.75 83 TYR A O 1
ATOM 585 N N . VAL A 1 84 ? -17.962 -5.630 16.143 1.00 97.00 84 VAL A N 1
ATOM 586 C CA . VAL A 1 84 ? -18.263 -4.825 17.337 1.00 97.00 84 VAL A CA 1
ATOM 587 C C . VAL A 1 84 ? -17.288 -5.175 18.460 1.00 97.00 84 VAL A C 1
ATOM 589 O O . VAL A 1 84 ? -17.263 -6.309 18.933 1.00 97.00 84 VAL A O 1
ATOM 592 N N . ILE A 1 85 ? -16.538 -4.184 18.943 1.00 96.19 85 ILE A N 1
ATOM 593 C CA . ILE A 1 85 ? -15.700 -4.278 20.144 1.00 96.19 85 ILE A CA 1
ATOM 594 C C . ILE A 1 85 ? -16.476 -3.646 21.300 1.00 96.19 85 ILE A C 1
ATOM 596 O O . ILE A 1 85 ? -16.681 -2.434 21.332 1.00 96.19 85 ILE A O 1
ATOM 600 N N . SER A 1 86 ? -16.943 -4.473 22.234 1.00 93.00 86 SER A N 1
ATOM 601 C CA . SER A 1 86 ? -17.790 -4.049 23.360 1.00 93.00 86 SER A CA 1
ATOM 602 C C . SER A 1 86 ? -17.016 -3.959 24.673 1.00 93.00 86 SER A C 1
ATOM 604 O O . SER A 1 86 ? -15.989 -4.610 24.843 1.00 93.00 86 SER A O 1
ATOM 606 N N . GLY A 1 87 ? -17.568 -3.230 25.647 1.00 89.50 87 GLY A N 1
ATOM 607 C CA . GLY A 1 87 ? -17.022 -3.199 27.008 1.00 89.50 87 GLY A CA 1
ATOM 608 C C . GLY A 1 87 ? -15.812 -2.281 27.162 1.00 89.50 87 GLY A C 1
ATOM 609 O O . GLY A 1 87 ? -15.052 -2.438 28.116 1.00 89.50 87 GLY A O 1
ATOM 610 N N . LEU A 1 88 ? -15.637 -1.336 26.238 1.00 91.19 88 LEU A N 1
ATOM 611 C CA . LEU A 1 88 ? -14.553 -0.368 26.293 1.00 91.19 88 LEU A CA 1
ATOM 612 C C . LEU A 1 88 ? -14.852 0.689 27.356 1.00 91.19 88 LEU A C 1
ATOM 614 O O . LEU A 1 88 ? -15.992 1.129 27.533 1.00 91.19 88 LEU A O 1
ATOM 618 N N . ALA A 1 89 ? -13.808 1.089 28.078 1.00 89.94 89 ALA A N 1
ATOM 619 C CA . ALA A 1 89 ? -13.883 2.246 28.951 1.00 89.94 89 ALA A CA 1
ATOM 620 C C . ALA A 1 89 ? -13.932 3.535 28.106 1.00 89.94 89 ALA A C 1
ATOM 622 O O . ALA A 1 89 ? -13.490 3.549 26.958 1.00 89.94 89 ALA A O 1
ATOM 623 N N . PRO A 1 90 ? -14.430 4.650 28.660 1.00 89.19 90 PRO A N 1
ATOM 624 C CA . PRO A 1 90 ? -14.267 5.948 28.024 1.00 89.19 90 PRO A CA 1
ATOM 625 C C . PRO A 1 90 ? -12.785 6.269 27.808 1.00 89.19 90 PRO A C 1
ATOM 627 O O . PRO A 1 90 ? -11.991 6.192 28.747 1.00 89.19 90 PRO A O 1
ATOM 630 N N . GLY A 1 91 ? -12.419 6.655 26.590 1.00 90.00 91 GLY A N 1
ATOM 631 C CA . GLY A 1 91 ? -11.023 6.802 26.196 1.00 90.00 91 GLY A CA 1
ATOM 632 C C . GLY A 1 91 ? -10.862 7.136 24.720 1.00 90.00 91 GLY A C 1
ATOM 633 O O . GLY A 1 91 ? -11.836 7.402 24.018 1.00 90.00 91 GLY A O 1
ATOM 634 N N . ASN A 1 92 ? -9.616 7.142 24.256 1.00 91.25 92 ASN A N 1
ATOM 635 C CA . ASN A 1 92 ? -9.284 7.316 22.850 1.00 91.25 92 ASN A CA 1
ATOM 636 C C . ASN A 1 92 ? -8.495 6.097 22.382 1.00 91.25 92 ASN A C 1
ATOM 638 O O . ASN A 1 92 ? -7.506 5.728 23.015 1.00 91.25 92 ASN A O 1
ATOM 642 N N . TYR A 1 93 ? -8.930 5.487 21.289 1.00 92.75 93 TYR A N 1
ATOM 643 C CA . TYR A 1 93 ? -8.418 4.203 20.835 1.00 92.75 93 TYR A CA 1
ATOM 644 C C . TYR A 1 93 ? -7.881 4.290 19.418 1.00 92.75 93 TYR A C 1
ATOM 646 O O . TYR A 1 93 ? -8.459 4.962 18.572 1.00 92.75 93 TYR A O 1
ATOM 654 N N . THR A 1 94 ? -6.819 3.551 19.147 1.00 93.88 94 THR A N 1
ATOM 655 C CA . THR A 1 94 ? -6.441 3.196 17.784 1.00 93.88 94 THR A CA 1
ATOM 656 C C . THR A 1 94 ? -7.079 1.868 17.447 1.00 93.88 94 THR A C 1
ATOM 658 O O . THR A 1 94 ? -6.991 0.920 18.227 1.00 93.88 94 THR A O 1
ATOM 661 N N . VAL A 1 95 ? -7.735 1.804 16.295 1.00 95.88 95 VAL A N 1
ATOM 662 C CA . VAL A 1 95 ? -8.310 0.560 15.795 1.00 95.88 95 VAL A CA 1
ATOM 663 C C . VAL A 1 95 ? -7.372 -0.008 14.751 1.00 95.88 95 VAL A C 1
ATOM 665 O O . VAL A 1 95 ? -7.126 0.627 13.728 1.00 95.88 95 VAL A O 1
ATOM 668 N N . TYR A 1 96 ? -6.848 -1.189 15.042 1.00 95.12 96 TYR A N 1
ATOM 669 C CA . TYR A 1 96 ? -5.904 -1.915 14.207 1.00 95.12 96 TYR A CA 1
ATOM 670 C C . TYR A 1 96 ? -6.457 -3.306 13.934 1.00 95.12 96 TYR A C 1
ATOM 672 O O . TYR A 1 96 ? -7.066 -3.913 14.818 1.00 95.12 96 TYR A O 1
ATOM 680 N N . ALA A 1 97 ? -6.264 -3.800 12.722 1.00 95.75 97 ALA A N 1
ATOM 681 C CA . ALA A 1 97 ? -6.735 -5.103 12.310 1.00 95.75 97 ALA A CA 1
ATOM 682 C C . ALA A 1 97 ? -5.662 -5.853 11.527 1.00 95.75 97 ALA A C 1
ATOM 684 O O . ALA A 1 97 ? -4.818 -5.255 10.858 1.00 95.75 97 ALA A O 1
ATOM 685 N N . TRP A 1 98 ? -5.736 -7.173 11.601 1.00 95.06 98 TRP A N 1
ATOM 686 C CA . TRP A 1 98 ? -4.925 -8.081 10.805 1.00 95.06 98 TRP A CA 1
ATOM 687 C C . TRP A 1 98 ? -5.708 -9.354 10.511 1.00 95.06 98 TRP A C 1
ATOM 689 O O . TRP A 1 98 ? -6.650 -9.692 11.233 1.00 95.06 98 TRP A O 1
ATOM 699 N N . ALA A 1 99 ? -5.319 -10.052 9.452 1.00 94.50 99 ALA A N 1
ATOM 700 C CA . ALA A 1 99 ? -5.780 -11.403 9.183 1.00 94.50 99 ALA A CA 1
ATOM 701 C C . ALA A 1 99 ? -4.634 -12.387 9.417 1.00 94.50 99 ALA A C 1
ATOM 703 O O . ALA A 1 99 ? -3.606 -12.283 8.763 1.00 94.50 99 ALA A O 1
ATOM 704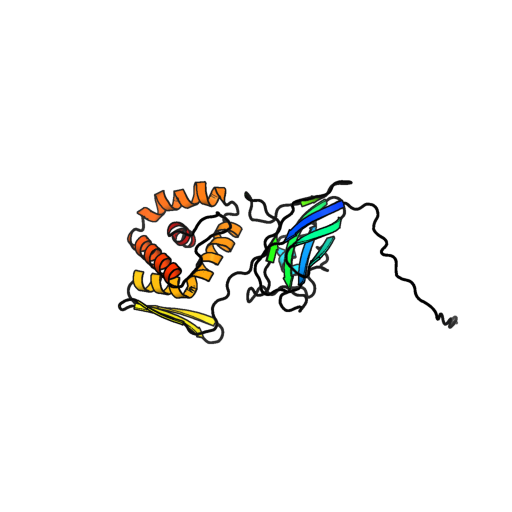 N N . ASP A 1 100 ? -4.840 -13.319 10.343 1.00 93.12 100 ASP A N 1
ATOM 705 C CA . ASP A 1 100 ? -3.976 -14.473 10.590 1.00 93.12 100 ASP A CA 1
ATOM 706 C C . ASP A 1 100 ? -4.323 -15.548 9.553 1.00 93.12 100 ASP A C 1
ATOM 708 O O . ASP A 1 100 ? -5.320 -16.274 9.681 1.00 93.12 100 ASP A O 1
ATOM 712 N N . THR A 1 101 ? -3.575 -15.548 8.451 1.00 91.06 101 THR A N 1
ATOM 713 C CA . THR A 1 101 ? -3.910 -16.329 7.252 1.00 91.06 101 THR A CA 1
ATOM 714 C C . THR A 1 101 ? -3.458 -17.785 7.329 1.00 91.06 101 THR A C 1
ATOM 716 O O . THR A 1 101 ? -3.964 -18.620 6.570 1.00 91.06 101 THR A O 1
ATOM 719 N N . ASP A 1 102 ? -2.541 -18.118 8.241 1.00 89.75 102 ASP A N 1
ATOM 720 C CA . ASP A 1 102 ? -2.049 -19.479 8.462 1.00 89.75 102 ASP A CA 1
ATOM 721 C C . ASP A 1 102 ? -2.424 -20.084 9.828 1.00 89.75 102 ASP A C 1
ATOM 723 O O . ASP A 1 102 ? -2.082 -21.245 10.084 1.00 89.75 102 ASP A O 1
ATOM 727 N N . ASP A 1 103 ? -3.237 -19.369 10.617 1.00 88.62 103 ASP A N 1
ATOM 728 C CA . ASP A 1 103 ? -3.821 -19.792 11.899 1.00 88.62 103 ASP A CA 1
ATOM 729 C C . ASP A 1 103 ? -2.744 -20.124 12.949 1.00 88.62 103 ASP A C 1
ATOM 731 O O . ASP A 1 103 ? -2.889 -21.047 13.761 1.00 88.62 103 ASP A O 1
ATOM 735 N N . ASP A 1 104 ? -1.621 -19.400 12.911 1.00 89.69 104 ASP A N 1
ATOM 736 C CA . ASP A 1 104 ? -0.500 -19.576 13.838 1.00 89.69 104 ASP A CA 1
ATOM 737 C C . ASP A 1 104 ? -0.568 -18.642 15.064 1.00 89.69 104 ASP A C 1
ATOM 739 O O . ASP A 1 104 ? 0.206 -18.812 16.019 1.00 89.69 104 ASP A O 1
ATOM 743 N N . GLY A 1 105 ? -1.535 -17.717 15.074 1.00 89.19 105 GLY A N 1
ATOM 744 C CA . GLY A 1 105 ? -1.795 -16.739 16.127 1.00 89.19 105 GLY A CA 1
ATOM 745 C C . GLY A 1 105 ? -0.945 -15.469 16.050 1.00 89.19 105 GLY A C 1
ATOM 746 O O . GLY A 1 105 ? -1.116 -14.591 16.903 1.00 89.19 105 GLY A O 1
ATOM 747 N N . ARG A 1 106 ? -0.029 -15.352 15.084 1.00 90.38 106 ARG A N 1
ATOM 748 C CA . ARG A 1 106 ? 0.924 -14.241 14.945 1.00 90.38 106 ARG A CA 1
ATOM 749 C C . ARG A 1 106 ? 0.529 -13.298 13.808 1.00 90.38 106 ARG A C 1
ATOM 751 O O . ARG A 1 106 ? -0.530 -13.422 13.205 1.00 90.38 106 ARG A O 1
ATOM 758 N N . ILE A 1 107 ? 1.373 -12.288 13.594 1.00 90.19 107 ILE A N 1
ATOM 759 C CA . ILE A 1 107 ? 1.349 -11.442 12.400 1.00 90.19 107 ILE A CA 1
ATOM 760 C C . ILE A 1 107 ? 2.690 -11.615 11.686 1.00 90.19 107 ILE A C 1
ATOM 762 O O . ILE A 1 107 ? 3.741 -11.231 12.215 1.00 90.19 107 ILE A O 1
ATOM 766 N N . ASP A 1 108 ? 2.671 -12.178 10.482 1.00 86.19 108 ASP A N 1
ATOM 767 C CA . ASP A 1 108 ? 3.852 -12.324 9.636 1.00 86.19 108 ASP A CA 1
ATOM 768 C C . ASP A 1 108 ? 4.032 -11.124 8.692 1.00 86.19 108 ASP A C 1
ATOM 770 O O . ASP A 1 108 ? 3.454 -11.026 7.604 1.00 86.19 108 ASP A O 1
ATOM 774 N N . HIS A 1 109 ? 4.912 -10.213 9.115 1.00 75.62 109 HIS A N 1
ATOM 775 C CA . HIS A 1 109 ? 5.329 -9.055 8.325 1.00 75.62 109 HIS A CA 1
ATOM 776 C C . HIS A 1 109 ? 6.473 -9.332 7.342 1.00 75.62 109 HIS A C 1
ATOM 778 O O . HIS A 1 109 ? 6.722 -8.494 6.476 1.00 75.62 109 HIS A O 1
ATOM 784 N N . LEU A 1 110 ? 7.232 -10.425 7.497 1.00 68.19 110 LEU A N 1
ATOM 785 C CA . LEU A 1 110 ? 8.477 -10.619 6.740 1.00 68.19 110 LEU A CA 1
ATOM 786 C C . LEU A 1 110 ? 8.205 -11.020 5.293 1.00 68.19 110 LEU A C 1
ATOM 788 O O . LEU A 1 110 ? 8.879 -10.519 4.394 1.00 68.19 110 LEU A O 1
ATOM 792 N N . ASP A 1 111 ? 7.185 -11.847 5.085 1.00 70.94 111 ASP A N 1
ATOM 793 C CA . ASP A 1 111 ? 6.757 -12.282 3.754 1.00 70.94 111 ASP A CA 1
ATOM 794 C C . ASP A 1 111 ? 5.472 -11.566 3.294 1.00 70.94 111 ASP A C 1
ATOM 796 O O . ASP A 1 111 ? 4.873 -11.953 2.291 1.00 70.94 111 ASP A O 1
ATOM 800 N N . TYR A 1 112 ? 5.045 -10.524 4.027 1.00 78.31 112 TYR A N 1
ATOM 801 C CA . TYR A 1 112 ? 3.767 -9.816 3.837 1.00 78.31 112 TYR A CA 1
ATOM 802 C C . TYR A 1 112 ? 2.563 -10.762 3.771 1.00 78.31 112 TYR A C 1
ATOM 804 O O . TYR A 1 112 ? 1.586 -10.500 3.069 1.00 78.31 112 TYR A O 1
ATOM 812 N N . ARG A 1 113 ? 2.661 -11.896 4.469 1.00 85.31 113 ARG A N 1
ATOM 813 C CA . ARG A 1 113 ? 1.665 -12.960 4.407 1.00 85.31 113 ARG A CA 1
ATOM 814 C C . ARG A 1 113 ? 0.351 -12.508 5.018 1.00 85.31 113 ARG A C 1
ATOM 816 O O . ARG A 1 113 ? -0.689 -12.753 4.414 1.00 85.31 113 ARG A O 1
ATOM 823 N N . ASP A 1 114 ? 0.424 -11.853 6.172 1.00 91.06 114 ASP A N 1
ATOM 824 C CA . ASP A 1 114 ? -0.751 -11.422 6.913 1.00 91.06 114 ASP A CA 1
ATOM 825 C C . ASP A 1 114 ? -1.102 -9.973 6.558 1.00 91.06 114 ASP A C 1
ATOM 827 O O . ASP A 1 114 ? -0.341 -9.046 6.865 1.00 91.06 114 ASP A O 1
ATOM 831 N N . PRO A 1 115 ? -2.252 -9.745 5.897 1.00 92.50 115 PRO A N 1
ATOM 832 C CA . PRO A 1 115 ? -2.757 -8.410 5.637 1.00 92.50 115 PRO A CA 1
ATOM 833 C C . PRO A 1 115 ? -3.008 -7.671 6.943 1.00 92.50 115 PRO A C 1
ATOM 835 O O . PRO A 1 115 ? -3.603 -8.214 7.876 1.00 92.50 115 PRO A O 1
ATOM 838 N N . THR A 1 116 ? -2.629 -6.400 6.976 1.00 92.94 116 THR A N 1
ATOM 839 C CA . THR A 1 116 ? -2.839 -5.526 8.134 1.00 92.94 116 THR A CA 1
ATOM 840 C C . THR A 1 116 ? -3.507 -4.230 7.705 1.00 92.94 116 THR A C 1
ATOM 842 O O . THR A 1 116 ? -3.563 -3.903 6.520 1.00 92.94 116 THR A O 1
ATOM 845 N N . GLY A 1 117 ? -4.072 -3.505 8.661 1.00 92.94 117 GLY A N 1
ATOM 846 C CA . GLY A 1 117 ? -4.700 -2.219 8.403 1.00 92.94 117 GLY A CA 1
ATOM 847 C C . GLY A 1 117 ? -5.123 -1.529 9.687 1.00 92.94 117 GLY A C 1
ATOM 848 O O . GLY A 1 117 ? -5.168 -2.122 10.764 1.00 92.94 117 GLY A O 1
ATOM 849 N N . TRP A 1 118 ? -5.461 -0.253 9.586 1.00 94.12 118 TRP A N 1
ATOM 850 C CA . TRP A 1 118 ? -5.982 0.522 10.705 1.00 94.12 118 TRP A CA 1
ATOM 851 C C . TRP A 1 118 ? -7.102 1.443 10.258 1.00 94.12 118 TRP A C 1
ATOM 853 O O . TRP A 1 118 ? -7.241 1.779 9.082 1.00 94.12 118 TRP A O 1
ATOM 863 N N . TYR A 1 119 ? -7.891 1.887 11.231 1.00 95.44 119 TYR A N 1
ATOM 864 C CA . TYR A 1 119 ? -8.835 2.960 10.988 1.00 95.44 119 TYR A CA 1
ATOM 865 C C . TYR A 1 119 ? -8.084 4.264 10.715 1.00 95.44 119 TYR A C 1
ATOM 867 O O . TYR A 1 119 ? -7.284 4.745 11.526 1.00 95.44 119 TYR A O 1
ATOM 875 N N . CYS A 1 120 ? -8.390 4.844 9.566 1.00 93.31 120 CYS A N 1
ATOM 876 C CA . CYS A 1 120 ? -7.897 6.125 9.099 1.00 93.31 120 CYS A CA 1
ATOM 877 C C . CYS A 1 120 ? -9.079 6.922 8.518 1.00 93.31 120 CYS A C 1
ATOM 879 O O . CYS A 1 120 ? -10.206 6.424 8.454 1.00 93.31 120 CYS A O 1
ATOM 881 N N . THR A 1 121 ? -8.864 8.176 8.121 1.00 90.69 121 THR A N 1
ATOM 882 C CA . THR A 1 121 ? -9.890 8.940 7.393 1.00 90.69 121 THR A CA 1
ATOM 883 C C . THR A 1 121 ? -9.439 9.213 5.963 1.00 90.69 121 THR A C 1
ATOM 885 O O . THR A 1 121 ? -8.240 9.219 5.693 1.00 90.69 121 THR A O 1
ATOM 888 N N . PRO A 1 122 ? -10.357 9.542 5.033 1.00 85.44 122 PRO A N 1
ATOM 889 C CA . PRO A 1 122 ? -9.969 9.896 3.665 1.00 85.44 122 PRO A CA 1
ATOM 890 C C . PRO A 1 122 ? -8.973 11.065 3.566 1.00 85.44 122 PRO A C 1
ATOM 892 O O . PRO A 1 122 ? -8.320 11.232 2.545 1.00 85.44 122 PRO A O 1
ATOM 895 N N . SER A 1 123 ? -8.864 11.897 4.607 1.00 87.06 123 SER A N 1
ATOM 896 C CA . SER A 1 123 ? -7.918 13.016 4.675 1.00 87.06 123 SER A CA 1
ATOM 897 C C . SER A 1 123 ? -6.649 12.712 5.476 1.00 87.06 123 SER A C 1
ATOM 899 O O . SER A 1 123 ? -5.782 13.575 5.568 1.00 87.06 123 SER A O 1
ATOM 901 N N . HIS A 1 124 ? -6.564 11.555 6.135 1.00 88.44 124 HIS A N 1
ATOM 902 C CA . HIS A 1 124 ? -5.438 11.204 6.991 1.00 88.44 124 HIS A CA 1
ATOM 903 C C . HIS A 1 124 ? -5.230 9.694 7.000 1.00 88.44 124 HIS A C 1
ATOM 905 O O . HIS A 1 124 ? -6.021 8.985 7.614 1.00 88.44 124 HIS A O 1
ATOM 911 N N . LEU A 1 125 ? -4.171 9.226 6.338 1.00 89.62 125 LEU A N 1
ATOM 912 C CA . LEU A 1 125 ? -3.915 7.802 6.095 1.00 89.62 125 LEU A CA 1
ATOM 913 C C . LEU A 1 125 ? -3.180 7.096 7.238 1.00 89.62 125 LEU A C 1
ATOM 915 O O . LEU A 1 125 ? -3.077 5.876 7.234 1.00 89.62 125 LEU A O 1
ATOM 919 N N . THR A 1 126 ? -2.699 7.826 8.245 1.00 87.31 126 THR A N 1
ATOM 920 C CA . THR A 1 126 ? -2.146 7.204 9.459 1.00 87.31 126 THR A CA 1
ATOM 921 C C . THR A 1 126 ? -3.237 6.994 10.515 1.00 87.31 126 THR A C 1
ATOM 923 O O . THR A 1 126 ? -4.323 7.572 10.387 1.00 87.31 126 THR A O 1
ATOM 926 N N . PRO A 1 127 ? -3.005 6.153 11.545 1.00 88.69 127 PRO A N 1
ATOM 927 C CA . PRO A 1 127 ? -4.046 5.804 12.503 1.00 88.69 127 PRO A CA 1
ATOM 928 C C . PRO A 1 127 ? -4.684 7.026 13.174 1.00 88.69 127 PRO A C 1
ATOM 930 O O . PRO A 1 127 ? -3.997 7.864 13.764 1.00 88.69 127 PRO A O 1
ATOM 933 N N . VAL A 1 128 ? -6.016 7.103 13.129 1.00 89.56 128 VAL A N 1
ATOM 934 C CA . VAL A 1 128 ? -6.792 8.184 13.752 1.00 89.56 128 VAL A CA 1
ATOM 935 C C . VAL A 1 128 ? -7.407 7.705 15.061 1.00 89.56 128 VAL A C 1
ATOM 937 O O . VAL A 1 128 ? -7.985 6.623 15.143 1.00 89.56 128 VAL A O 1
ATOM 940 N N . GLY A 1 129 ? -7.318 8.549 16.091 1.00 91.00 129 GLY A N 1
ATOM 941 C CA . GLY A 1 129 ? -7.929 8.283 17.388 1.00 91.00 129 GLY A CA 1
ATOM 942 C C . GLY A 1 129 ? -9.456 8.206 17.321 1.00 91.00 129 GLY A C 1
ATOM 943 O O . GLY A 1 129 ? -10.122 9.126 16.843 1.00 91.00 129 GLY A O 1
ATOM 944 N N . VAL A 1 130 ? -10.003 7.120 17.854 1.00 93.50 130 VAL A N 1
ATOM 945 C CA . VAL A 1 130 ? -11.432 6.859 18.004 1.00 93.50 130 VAL A CA 1
ATOM 946 C C . VAL A 1 130 ? -11.837 7.136 19.446 1.00 93.50 130 VAL A C 1
ATOM 948 O O . VAL A 1 130 ? -11.515 6.378 20.364 1.00 93.50 130 VAL A O 1
ATOM 951 N N . ALA A 1 131 ? -12.565 8.232 19.646 1.00 92.19 131 ALA A N 1
ATOM 952 C CA . ALA A 1 131 ? -13.058 8.616 20.958 1.00 92.19 131 ALA A CA 1
ATOM 953 C C . ALA A 1 131 ? -14.290 7.790 21.352 1.00 92.19 131 ALA A C 1
ATOM 955 O O . ALA A 1 131 ? -15.316 7.798 20.672 1.00 92.19 131 ALA A O 1
ATOM 956 N N . VAL A 1 132 ? -14.203 7.142 22.505 1.00 90.81 132 VAL A N 1
ATOM 957 C CA . VAL A 1 132 ? -15.291 6.421 23.160 1.00 90.81 132 VAL A CA 1
ATOM 958 C C . VAL A 1 132 ? -15.708 7.228 24.387 1.00 90.81 132 VAL A C 1
ATOM 960 O O . VAL A 1 132 ? -14.872 7.609 25.209 1.00 90.81 132 VAL A O 1
ATOM 963 N N . THR A 1 133 ? -16.998 7.541 24.505 1.00 86.00 133 THR A N 1
ATOM 964 C CA . THR A 1 133 ? -17.527 8.413 25.568 1.00 86.00 133 THR A CA 1
ATOM 965 C C . THR A 1 133 ? -18.724 7.767 26.254 1.00 86.00 133 THR A C 1
ATOM 967 O O . THR A 1 133 ? -19.484 7.097 25.559 1.00 86.00 133 THR A O 1
ATOM 970 N N . PRO A 1 134 ? -18.940 8.023 27.564 1.00 83.69 134 PRO A N 1
ATOM 971 C CA . PRO A 1 134 ? -19.972 7.350 28.347 1.00 83.69 134 PRO A CA 1
ATOM 972 C C . PRO A 1 134 ? -21.357 7.417 27.700 1.00 83.69 134 PRO A C 1
ATOM 974 O O . PRO A 1 134 ? -21.917 8.502 27.526 1.00 83.69 134 PRO A O 1
ATOM 977 N N . GLY A 1 135 ? -21.940 6.256 27.424 1.00 75.19 135 GLY A N 1
ATOM 978 C CA . GLY A 1 135 ? -23.267 6.109 26.836 1.00 75.19 135 GLY A CA 1
ATOM 979 C C . GLY A 1 135 ? -23.326 6.353 25.328 1.00 75.19 135 GLY A C 1
ATOM 980 O O . GLY A 1 135 ? -24.432 6.534 24.813 1.00 75.19 135 GLY A O 1
ATOM 981 N N . ASN A 1 136 ? -22.190 6.382 24.625 1.00 76.06 136 ASN A N 1
ATOM 982 C CA . ASN A 1 136 ? -22.132 6.612 23.186 1.00 76.06 136 ASN A CA 1
ATOM 983 C C . ASN A 1 136 ? -21.352 5.520 22.445 1.00 76.06 136 ASN A C 1
ATOM 985 O O . ASN A 1 136 ? -20.295 5.064 22.871 1.00 76.06 136 ASN A O 1
ATOM 989 N N . ALA A 1 137 ? -21.868 5.165 21.275 1.00 82.25 137 ALA A N 1
ATOM 990 C CA . ALA A 1 137 ? -21.228 4.264 20.337 1.00 82.25 137 ALA A CA 1
ATOM 991 C C . ALA A 1 137 ? -20.304 5.036 19.389 1.00 82.25 137 ALA A C 1
ATOM 993 O O . ALA A 1 137 ? -20.719 6.042 18.810 1.00 82.25 137 ALA A O 1
ATOM 994 N N . ALA A 1 138 ? -19.091 4.536 19.168 1.00 92.50 138 ALA A N 1
ATOM 995 C CA . ALA A 1 138 ? -18.291 4.914 18.010 1.00 92.50 138 ALA A CA 1
ATOM 996 C C . ALA A 1 138 ? -18.635 3.957 16.857 1.00 92.50 138 ALA A C 1
ATOM 998 O O . ALA A 1 138 ? -18.429 2.747 16.952 1.00 92.50 138 ALA A O 1
ATOM 999 N N . THR A 1 139 ? -19.217 4.486 15.784 1.00 94.81 139 THR A N 1
ATOM 1000 C CA . THR A 1 139 ? -19.719 3.703 14.642 1.00 94.81 139 THR A CA 1
ATOM 1001 C C . THR A 1 139 ? -19.128 4.209 13.333 1.00 94.81 139 THR A C 1
ATOM 1003 O O . THR A 1 139 ? -18.826 5.398 13.238 1.00 94.81 139 THR A O 1
ATOM 1006 N N . GLY A 1 140 ? -19.064 3.355 12.310 1.00 95.06 140 GLY A N 1
ATOM 1007 C CA . GLY A 1 140 ? -18.472 3.709 11.010 1.00 95.06 140 GLY A CA 1
ATOM 1008 C C . GLY A 1 140 ? -16.948 3.765 11.068 1.00 95.06 140 GLY A C 1
ATOM 1009 O O . GLY A 1 140 ? -16.323 4.592 10.412 1.00 95.06 140 GLY A O 1
ATOM 1010 N N . ILE A 1 141 ? -16.367 2.937 11.934 1.00 97.06 141 ILE A N 1
ATOM 1011 C CA . ILE A 1 141 ? -14.927 2.805 12.099 1.00 97.06 141 ILE A CA 1
ATOM 1012 C C . ILE A 1 141 ? -14.475 1.683 11.166 1.00 97.06 141 ILE A C 1
ATOM 1014 O O . ILE A 1 141 ? -14.318 0.545 11.582 1.00 97.06 141 ILE A O 1
ATOM 1018 N N . ASP A 1 142 ? -14.393 1.976 9.873 1.00 97.38 142 ASP A N 1
ATOM 1019 C CA . ASP A 1 142 ? -14.111 0.964 8.853 1.00 97.38 142 ASP A CA 1
ATOM 1020 C C . ASP A 1 142 ? -12.601 0.776 8.653 1.00 97.38 142 ASP A C 1
ATOM 1022 O O . ASP A 1 142 ? -11.838 1.744 8.649 1.00 97.38 142 ASP A O 1
ATOM 1026 N N . VAL A 1 143 ? -12.159 -0.471 8.485 1.00 96.62 143 VAL A N 1
ATOM 1027 C CA . VAL A 1 143 ? -10.747 -0.824 8.292 1.00 96.62 143 VAL A CA 1
ATOM 1028 C C . VAL A 1 143 ? -10.581 -1.604 6.994 1.00 96.62 143 VAL A C 1
ATOM 1030 O O . VAL A 1 143 ? -11.279 -2.587 6.753 1.00 96.62 143 VAL A O 1
ATOM 1033 N N . THR A 1 144 ? -9.616 -1.200 6.174 1.00 94.38 144 THR A N 1
ATOM 1034 C CA . THR A 1 144 ? -9.205 -1.962 4.992 1.00 94.38 144 THR A CA 1
ATOM 1035 C C . THR A 1 144 ? -7.909 -2.688 5.311 1.00 94.38 144 THR A C 1
ATOM 1037 O O . THR A 1 144 ? -6.922 -2.056 5.673 1.00 94.38 144 THR A O 1
ATOM 1040 N N . LEU A 1 145 ? -7.923 -4.011 5.191 1.00 93.56 145 LEU A N 1
ATOM 1041 C CA . LEU A 1 145 ? -6.749 -4.857 5.315 1.00 93.56 145 LEU A CA 1
ATOM 1042 C C . LEU A 1 145 ? -6.036 -4.962 3.984 1.00 93.56 145 LEU A C 1
ATOM 1044 O O . LEU A 1 145 ? -6.671 -5.229 2.957 1.00 93.56 145 LEU A O 1
ATOM 1048 N N . ILE A 1 146 ? -4.718 -4.795 4.024 1.00 89.25 146 ILE A N 1
ATOM 1049 C CA . ILE A 1 146 ? -3.904 -4.868 2.829 1.00 89.25 146 ILE A CA 1
ATOM 1050 C C . ILE A 1 146 ? -2.583 -5.592 3.090 1.00 89.25 146 ILE A C 1
ATOM 1052 O O . ILE A 1 146 ? -1.978 -5.468 4.154 1.00 89.25 146 ILE A O 1
ATOM 1056 N N . ALA A 1 147 ? -2.159 -6.376 2.102 1.00 88.38 147 ALA A N 1
ATOM 1057 C CA . ALA A 1 147 ? -0.872 -7.046 2.050 1.00 88.38 147 ALA A CA 1
ATOM 1058 C C . ALA A 1 147 ? -0.125 -6.579 0.790 1.00 88.38 147 ALA A C 1
ATOM 1060 O O . ALA A 1 147 ? -0.670 -6.714 -0.311 1.00 88.38 147 ALA A O 1
ATOM 1061 N N . PRO A 1 148 ? 1.100 -6.035 0.920 1.00 88.75 148 PRO A N 1
ATOM 1062 C CA . PRO A 1 148 ? 1.964 -5.787 -0.225 1.00 88.75 148 PRO A CA 1
ATOM 1063 C C . PRO A 1 148 ? 2.202 -7.061 -1.036 1.00 88.75 148 PRO A C 1
ATOM 1065 O O . PRO A 1 148 ? 2.391 -8.145 -0.488 1.00 88.75 148 PRO A O 1
ATOM 1068 N N . THR A 1 149 ? 2.235 -6.927 -2.357 1.00 91.00 149 THR A N 1
ATOM 1069 C CA . THR A 1 149 ? 2.423 -8.049 -3.272 1.00 91.00 149 THR A CA 1
ATOM 1070 C C . THR A 1 149 ? 3.843 -8.604 -3.125 1.00 91.00 149 THR A C 1
ATOM 1072 O O . THR A 1 149 ? 4.802 -7.910 -3.484 1.00 91.00 149 THR A O 1
ATOM 1075 N N . PRO A 1 150 ? 4.036 -9.860 -2.681 1.00 90.06 150 PRO A N 1
ATOM 1076 C CA . PRO A 1 150 ? 5.370 -10.438 -2.569 1.00 90.06 150 PRO A CA 1
ATOM 1077 C C . PRO A 1 150 ? 6.018 -10.581 -3.949 1.00 90.06 150 PRO A C 1
ATOM 1079 O O . PRO A 1 150 ? 5.339 -10.739 -4.970 1.00 90.06 150 PRO A O 1
ATOM 1082 N N . TYR A 1 151 ? 7.351 -10.538 -3.992 1.00 91.88 151 TYR A N 1
ATOM 1083 C CA . TYR A 1 151 ? 8.068 -10.872 -5.219 1.00 91.88 151 TYR A CA 1
ATOM 1084 C C . TYR A 1 151 ? 7.800 -12.332 -5.607 1.00 91.88 151 TYR A C 1
ATOM 1086 O O . TYR A 1 151 ? 7.694 -13.195 -4.736 1.00 91.88 151 TYR A O 1
ATOM 1094 N N . PRO A 1 152 ? 7.718 -12.638 -6.910 1.00 91.62 152 PRO A N 1
ATOM 1095 C CA . PRO A 1 152 ? 7.565 -14.011 -7.357 1.00 91.62 152 PRO A CA 1
ATOM 1096 C C . PRO A 1 152 ? 8.805 -14.851 -7.043 1.00 91.62 152 PRO A C 1
ATOM 1098 O O . PRO A 1 152 ? 9.935 -14.416 -7.264 1.00 91.62 152 PRO A O 1
ATOM 1101 N N . ASP A 1 153 ? 8.584 -16.082 -6.586 1.00 90.44 153 ASP A N 1
ATOM 1102 C CA . ASP A 1 153 ? 9.660 -17.044 -6.311 1.00 90.44 153 ASP A CA 1
ATOM 1103 C C . ASP A 1 153 ? 10.161 -17.770 -7.566 1.00 90.44 153 ASP A C 1
ATOM 1105 O O . ASP A 1 153 ? 11.203 -18.431 -7.539 1.00 90.44 153 ASP A O 1
ATOM 1109 N N . ASP A 1 154 ? 9.423 -17.668 -8.673 1.00 93.25 154 ASP A N 1
ATOM 1110 C CA . ASP A 1 154 ? 9.830 -18.185 -9.971 1.00 93.25 154 ASP A CA 1
ATOM 1111 C C . ASP A 1 154 ? 10.758 -17.213 -10.715 1.00 93.25 154 ASP A C 1
ATOM 1113 O O . ASP A 1 154 ? 10.556 -16.000 -10.723 1.00 93.25 154 ASP A O 1
ATOM 1117 N N . ASP A 1 155 ? 11.769 -17.767 -11.389 1.00 95.75 155 ASP A N 1
ATOM 1118 C CA . ASP A 1 155 ? 12.637 -16.997 -12.277 1.00 95.75 155 ASP A CA 1
ATOM 1119 C C . ASP A 1 155 ? 11.834 -16.463 -13.473 1.00 95.75 155 ASP A C 1
ATOM 1121 O O . ASP A 1 155 ? 11.251 -17.228 -14.247 1.00 95.75 155 ASP A O 1
ATOM 1125 N N . ARG A 1 156 ? 11.877 -15.145 -13.677 1.00 97.38 156 ARG A N 1
ATOM 1126 C CA . ARG A 1 156 ? 11.200 -14.446 -14.774 1.00 97.38 156 ARG A CA 1
ATOM 1127 C C . ARG A 1 156 ? 12.196 -13.647 -15.589 1.00 97.38 156 ARG A C 1
ATOM 1129 O O . ARG A 1 156 ? 13.087 -13.009 -15.039 1.00 97.38 156 ARG A O 1
ATOM 1136 N N . GLU A 1 157 ? 12.033 -13.652 -16.905 1.00 97.94 157 GLU A N 1
ATOM 1137 C CA . GLU A 1 157 ? 12.905 -12.923 -17.823 1.00 97.94 157 GLU A CA 1
ATOM 1138 C C . GLU A 1 157 ? 12.097 -12.320 -18.970 1.00 97.94 157 GLU A C 1
ATOM 1140 O O . GLU A 1 157 ? 11.132 -12.916 -19.453 1.00 97.94 157 GLU A O 1
ATOM 1145 N N . ILE A 1 158 ? 12.511 -11.137 -19.417 1.00 98.44 158 ILE A N 1
ATOM 1146 C CA . ILE A 1 158 ? 11.952 -10.461 -20.581 1.00 98.44 158 ILE A CA 1
ATOM 1147 C C . ILE A 1 158 ? 13.074 -9.855 -21.421 1.00 98.44 158 ILE A C 1
ATOM 1149 O O . ILE A 1 158 ? 14.002 -9.239 -20.896 1.00 98.44 158 ILE A O 1
ATOM 1153 N N . ALA A 1 159 ? 12.973 -10.010 -22.739 1.00 98.12 159 ALA A N 1
ATOM 1154 C CA . ALA A 1 159 ? 13.847 -9.352 -23.702 1.00 98.12 159 ALA A CA 1
ATOM 1155 C C . ALA A 1 159 ? 13.114 -8.168 -24.342 1.00 98.12 159 ALA A C 1
ATOM 1157 O O . ALA A 1 159 ? 11.964 -8.297 -24.766 1.00 98.12 159 ALA A O 1
ATOM 1158 N N . VAL A 1 160 ? 13.791 -7.024 -24.443 1.00 96.94 160 VAL A N 1
ATOM 1159 C CA . VAL A 1 160 ? 13.239 -5.779 -24.994 1.00 96.94 160 VAL A CA 1
ATOM 1160 C C . VAL A 1 160 ? 14.279 -5.189 -25.931 1.00 96.94 160 VAL A C 1
ATOM 1162 O O . VAL A 1 160 ? 15.298 -4.679 -25.480 1.00 96.94 160 VAL A O 1
ATOM 1165 N N . GLY A 1 161 ? 14.055 -5.302 -27.241 1.00 95.44 161 GLY A N 1
ATOM 1166 C CA . GLY A 1 161 ? 15.038 -4.876 -28.237 1.00 95.44 161 GLY A CA 1
ATOM 1167 C C . GLY A 1 161 ? 16.361 -5.636 -28.097 1.00 95.44 161 GLY A C 1
ATOM 1168 O O . GLY A 1 161 ? 16.415 -6.846 -28.316 1.00 95.44 161 GLY A O 1
ATOM 1169 N N . SER A 1 162 ? 17.425 -4.911 -27.758 1.00 96.31 162 SER A N 1
ATOM 1170 C CA . SER A 1 162 ? 18.749 -5.466 -27.439 1.00 96.31 162 SER A CA 1
ATOM 1171 C C . SER A 1 162 ? 18.998 -5.636 -25.934 1.00 96.31 162 SER A C 1
ATOM 1173 O O . SER A 1 162 ? 20.003 -6.231 -25.536 1.00 96.31 162 SER A O 1
ATOM 1175 N N . GLY A 1 163 ? 18.094 -5.101 -25.113 1.00 98.00 163 GLY A N 1
ATOM 1176 C CA . GLY A 1 163 ? 18.107 -5.134 -23.659 1.00 98.00 163 GLY A CA 1
ATOM 1177 C C . GLY A 1 163 ? 17.132 -6.146 -23.060 1.00 98.00 163 GLY A C 1
ATOM 1178 O O . GLY A 1 163 ? 16.661 -7.075 -23.725 1.00 98.00 163 GLY A O 1
ATOM 1179 N N . GLY A 1 164 ? 16.840 -5.963 -21.777 1.00 98.25 164 GLY A N 1
ATOM 1180 C CA . GLY A 1 164 ? 15.917 -6.810 -21.037 1.00 98.25 164 GLY A CA 1
ATOM 1181 C C . GLY A 1 164 ? 16.166 -6.804 -19.536 1.00 98.25 164 GLY A C 1
ATOM 1182 O O . GLY A 1 164 ? 16.916 -5.978 -19.004 1.00 98.25 164 GLY A O 1
ATOM 1183 N N . GLY A 1 165 ? 15.529 -7.753 -18.862 1.00 98.56 165 GLY A N 1
ATOM 1184 C CA . GLY A 1 165 ? 15.713 -7.970 -17.440 1.00 98.56 165 GLY A CA 1
ATOM 1185 C C . GLY A 1 165 ? 15.369 -9.387 -17.020 1.00 98.56 165 GLY A C 1
ATOM 1186 O O . GLY A 1 165 ? 14.602 -10.076 -17.691 1.00 98.56 165 GLY A O 1
ATOM 1187 N N . ARG A 1 166 ? 15.936 -9.800 -15.889 1.00 98.44 166 ARG A N 1
ATOM 1188 C CA . ARG A 1 166 ? 15.672 -11.070 -15.225 1.00 98.44 166 ARG A CA 1
ATOM 1189 C C . ARG A 1 166 ? 15.500 -10.846 -13.730 1.00 98.44 166 ARG A C 1
ATOM 1191 O O . ARG A 1 166 ? 16.371 -10.251 -13.099 1.00 98.44 166 ARG A O 1
ATOM 1198 N N . LEU A 1 167 ? 14.406 -11.354 -13.182 1.00 98.44 167 LEU A N 1
ATOM 1199 C CA . LEU A 1 167 ? 14.148 -11.455 -11.753 1.00 98.44 167 LEU A CA 1
ATOM 1200 C C . LEU A 1 167 ? 14.320 -12.921 -11.352 1.00 98.44 167 LEU A C 1
ATOM 1202 O O . LEU A 1 167 ? 13.705 -13.796 -11.956 1.00 98.44 167 LEU A O 1
ATOM 1206 N N . ALA A 1 168 ? 15.196 -13.195 -10.392 1.00 97.50 168 ALA A N 1
ATOM 1207 C CA . ALA A 1 168 ? 15.512 -14.556 -9.967 1.00 97.50 168 ALA A CA 1
ATOM 1208 C C . ALA A 1 168 ? 15.821 -14.619 -8.472 1.00 97.50 168 ALA A C 1
ATOM 1210 O O . ALA A 1 168 ? 16.319 -13.648 -7.897 1.00 97.50 168 ALA A O 1
ATOM 1211 N N . VAL A 1 169 ? 15.615 -15.781 -7.854 1.00 96.00 169 VAL A N 1
ATOM 1212 C CA . VAL A 1 169 ? 16.012 -16.007 -6.458 1.00 96.00 169 VAL A CA 1
ATOM 1213 C C . VAL A 1 169 ? 17.452 -16.512 -6.408 1.00 96.00 169 VAL A C 1
ATOM 1215 O O . VAL A 1 169 ? 17.774 -17.637 -6.793 1.00 96.00 169 VAL A O 1
ATOM 1218 N N . MET A 1 170 ? 18.358 -15.689 -5.888 1.00 93.88 170 MET A N 1
ATOM 1219 C CA . MET A 1 170 ? 19.772 -16.018 -5.734 1.00 93.88 170 MET A CA 1
ATOM 1220 C C . MET A 1 170 ? 20.137 -16.052 -4.253 1.00 93.88 170 MET A C 1
ATOM 1222 O O . MET A 1 170 ? 20.187 -15.022 -3.590 1.00 93.88 170 MET A O 1
ATOM 1226 N N . LYS A 1 171 ? 20.447 -17.249 -3.736 1.00 92.19 171 LYS A N 1
ATOM 1227 C CA . LYS A 1 171 ? 20.808 -17.470 -2.319 1.00 92.19 171 LYS A CA 1
ATOM 1228 C C . LYS A 1 171 ? 19.738 -16.971 -1.330 1.00 92.19 171 LYS A C 1
ATOM 1230 O O . LYS A 1 171 ? 20.085 -16.465 -0.269 1.00 92.19 171 LYS A O 1
ATOM 1235 N N . GLY A 1 172 ? 18.462 -17.137 -1.680 1.00 89.19 172 GLY A N 1
ATOM 1236 C CA . GLY A 1 172 ? 17.333 -16.714 -0.846 1.00 89.19 172 GLY A CA 1
ATOM 1237 C C . GLY A 1 172 ? 16.998 -15.223 -0.937 1.00 89.19 172 GLY A C 1
ATOM 1238 O O . GLY A 1 172 ? 16.220 -14.742 -0.129 1.00 89.19 172 GLY A O 1
ATOM 1239 N N . CYS A 1 173 ? 17.577 -14.490 -1.891 1.00 91.62 173 CYS A N 1
ATOM 1240 C CA . CYS A 1 173 ? 17.221 -13.099 -2.159 1.00 91.62 173 CYS A CA 1
ATOM 1241 C C . CYS A 1 173 ? 16.685 -12.966 -3.582 1.00 91.62 173 CYS A C 1
ATOM 1243 O O . CYS A 1 173 ? 17.301 -13.493 -4.513 1.00 91.62 173 CYS A O 1
ATOM 1245 N N . HIS A 1 174 ? 15.600 -12.219 -3.770 1.00 94.44 174 HIS A N 1
ATOM 1246 C CA . HIS A 1 174 ? 15.161 -11.797 -5.097 1.00 94.44 174 HIS A CA 1
ATOM 1247 C C . HIS A 1 174 ? 16.165 -10.787 -5.663 1.00 94.44 174 HIS A C 1
ATOM 1249 O O . HIS A 1 174 ? 16.489 -9.777 -5.039 1.00 94.44 174 HIS A O 1
ATOM 1255 N N . VAL A 1 175 ? 16.710 -11.089 -6.840 1.00 97.12 175 VAL A N 1
ATOM 1256 C CA . VAL A 1 175 ? 17.707 -10.272 -7.533 1.00 97.12 175 VAL A CA 1
ATOM 1257 C C . VAL A 1 175 ? 17.167 -9.908 -8.904 1.00 97.12 175 VAL A C 1
ATOM 1259 O O . VAL A 1 175 ? 16.976 -10.776 -9.757 1.00 97.12 175 VAL A O 1
ATOM 1262 N N . LEU A 1 176 ? 16.969 -8.610 -9.121 1.00 98.31 176 LEU A N 1
ATOM 1263 C CA . LEU A 1 176 ? 16.668 -8.049 -10.428 1.00 98.31 176 LEU A CA 1
ATOM 1264 C C . LEU A 1 176 ? 17.968 -7.667 -11.144 1.00 98.31 176 LEU A C 1
ATOM 1266 O O . LEU A 1 176 ? 18.778 -6.889 -10.640 1.00 98.31 176 LEU A O 1
ATOM 1270 N N . GLN A 1 177 ? 18.154 -8.191 -12.348 1.00 98.38 177 GLN A N 1
ATOM 1271 C CA . GLN A 1 177 ? 19.228 -7.817 -13.261 1.00 98.38 177 GLN A CA 1
ATOM 1272 C C . GLN A 1 177 ? 18.612 -7.203 -14.511 1.00 98.38 177 GLN A C 1
ATOM 1274 O O . GLN A 1 177 ? 17.722 -7.801 -15.101 1.00 98.38 177 GLN A O 1
ATOM 1279 N N . VAL A 1 178 ? 19.097 -6.038 -14.938 1.00 98.50 178 VAL A N 1
ATOM 1280 C CA . VAL A 1 178 ? 18.612 -5.336 -16.137 1.00 98.50 178 VAL A CA 1
ATOM 1281 C C . VAL A 1 178 ? 19.780 -4.936 -17.036 1.00 98.50 178 VAL A C 1
ATOM 1283 O O . VAL A 1 178 ? 20.860 -4.591 -16.551 1.00 98.50 178 VAL A O 1
ATOM 1286 N N . TRP A 1 179 ? 19.586 -4.977 -18.354 1.00 98.56 179 TRP A N 1
ATOM 1287 C CA . TRP A 1 179 ? 20.611 -4.638 -19.348 1.00 98.56 179 TRP A CA 1
ATOM 1288 C C . TRP A 1 179 ? 20.019 -3.938 -20.579 1.00 98.56 179 TRP A C 1
ATOM 1290 O O . TRP A 1 179 ? 18.814 -3.963 -20.810 1.00 98.56 179 TRP A O 1
ATOM 1300 N N . GLY A 1 180 ? 20.888 -3.311 -21.378 1.00 98.12 180 GLY A N 1
ATOM 1301 C CA . GLY A 1 180 ? 20.504 -2.526 -22.556 1.00 98.12 180 GLY A CA 1
ATOM 1302 C C . GLY A 1 180 ? 20.501 -1.020 -22.300 1.00 98.12 180 GLY A C 1
ATOM 1303 O O . GLY A 1 180 ? 21.176 -0.528 -21.388 1.00 98.12 180 GLY A O 1
ATOM 1304 N N . THR A 1 181 ? 19.766 -0.289 -23.132 1.00 97.94 181 THR A N 1
ATOM 1305 C CA . THR A 1 181 ? 19.519 1.157 -23.005 1.00 97.94 181 THR A CA 1
ATOM 1306 C C . THR A 1 181 ? 18.709 1.485 -21.744 1.00 97.94 181 THR A C 1
ATOM 1308 O O . THR A 1 181 ? 18.092 0.588 -21.167 1.00 97.94 181 THR A O 1
ATOM 1311 N N . PRO A 1 182 ? 18.727 2.740 -21.262 1.00 97.62 182 PRO A N 1
ATOM 1312 C CA . PRO A 1 182 ? 17.951 3.128 -20.084 1.00 97.62 182 PRO A CA 1
ATOM 1313 C C . PRO A 1 182 ? 16.458 2.777 -20.182 1.00 97.62 182 PRO A C 1
ATOM 1315 O O . PRO A 1 182 ? 15.919 2.155 -19.271 1.00 97.62 182 PRO A O 1
ATOM 1318 N N . GLU A 1 183 ? 15.827 3.035 -21.323 1.00 98.19 183 GLU A N 1
ATOM 1319 C CA . GLU A 1 183 ? 14.414 2.752 -21.572 1.00 98.19 183 GLU A CA 1
ATOM 1320 C C . GLU A 1 183 ? 14.121 1.243 -21.634 1.00 98.19 183 GLU A C 1
ATOM 1322 O O . GLU A 1 183 ? 13.127 0.787 -21.073 1.00 98.19 183 GLU A O 1
ATOM 1327 N N . GLU A 1 184 ? 15.000 0.439 -22.251 1.00 98.62 184 GLU A N 1
ATOM 1328 C CA . GLU A 1 184 ? 14.864 -1.030 -22.256 1.00 98.62 184 GLU A CA 1
ATOM 1329 C C . GLU A 1 184 ? 14.960 -1.606 -20.833 1.00 98.62 184 GLU A C 1
ATOM 1331 O O . GLU A 1 184 ? 14.183 -2.493 -20.470 1.00 98.62 184 GLU A O 1
ATOM 1336 N N . ARG A 1 185 ? 15.880 -1.084 -20.006 1.00 98.62 185 ARG A N 1
ATOM 1337 C CA . ARG A 1 185 ? 16.021 -1.493 -18.599 1.00 98.62 185 ARG A CA 1
ATOM 1338 C C . ARG A 1 185 ? 14.807 -1.087 -17.770 1.00 98.62 185 ARG A C 1
ATOM 1340 O O . ARG A 1 185 ? 14.322 -1.896 -16.984 1.00 98.62 185 ARG A O 1
ATOM 1347 N N . ALA A 1 186 ? 14.323 0.139 -17.948 1.00 98.19 186 ALA A N 1
ATOM 1348 C CA . ALA A 1 186 ? 13.172 0.662 -17.226 1.00 98.19 186 ALA A CA 1
ATOM 1349 C C . ALA A 1 186 ? 11.896 -0.121 -17.565 1.00 98.19 186 ALA A C 1
ATOM 1351 O O . ALA A 1 186 ? 11.182 -0.545 -16.657 1.00 98.19 186 ALA A O 1
ATOM 1352 N N . TYR A 1 187 ?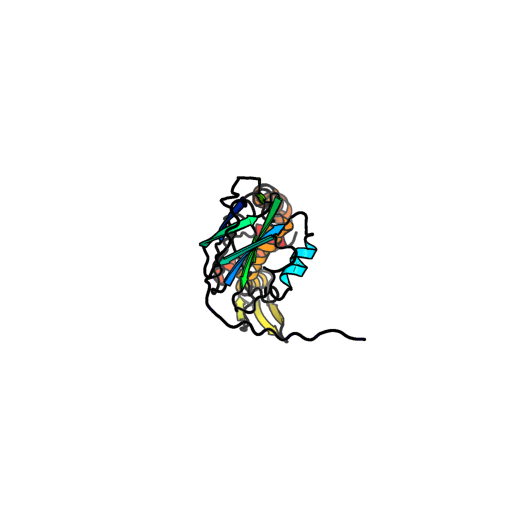 11.667 -0.420 -18.850 1.00 98.75 187 TYR A N 1
ATOM 1353 C CA . TYR A 1 187 ? 10.576 -1.297 -19.276 1.00 98.75 187 TYR A CA 1
ATOM 1354 C C . TYR A 1 187 ? 10.670 -2.675 -18.619 1.00 98.75 187 TYR A C 1
ATOM 1356 O O . TYR A 1 187 ? 9.681 -3.171 -18.082 1.00 98.75 187 TYR A O 1
ATOM 1364 N N . ALA A 1 188 ? 11.849 -3.305 -18.640 1.00 98.75 188 ALA A N 1
ATOM 1365 C CA . ALA A 1 188 ? 12.024 -4.624 -18.042 1.00 98.75 188 ALA A CA 1
ATOM 1366 C C . ALA A 1 188 ? 11.791 -4.612 -16.523 1.00 98.75 188 ALA A C 1
ATOM 1368 O O . ALA A 1 188 ? 11.179 -5.540 -15.998 1.00 98.75 188 ALA A O 1
ATOM 1369 N N . TYR A 1 189 ? 12.223 -3.555 -15.828 1.00 98.19 189 TYR A N 1
ATOM 1370 C CA . TYR A 1 189 ? 11.957 -3.386 -14.401 1.00 98.19 189 TYR A CA 1
ATOM 1371 C C . TYR A 1 189 ? 10.452 -3.270 -14.127 1.00 98.19 189 TYR A C 1
ATOM 1373 O O . TYR A 1 189 ? 9.915 -4.049 -13.341 1.00 98.19 189 TYR A O 1
ATOM 1381 N N . GLY A 1 190 ? 9.755 -2.385 -14.845 1.00 98.31 190 GLY A N 1
ATOM 1382 C CA . GLY A 1 190 ? 8.306 -2.239 -14.723 1.00 98.31 190 GLY A CA 1
ATOM 1383 C C . GLY A 1 190 ? 7.552 -3.538 -15.018 1.00 98.31 190 GLY A C 1
ATOM 1384 O O . GLY A 1 190 ? 6.628 -3.892 -14.295 1.00 98.31 190 GLY A O 1
ATOM 1385 N N . TYR A 1 191 ? 7.971 -4.290 -16.039 1.00 98.69 191 TYR A N 1
ATOM 1386 C CA . TYR A 1 191 ? 7.348 -5.566 -16.406 1.00 98.69 191 TYR A CA 1
ATOM 1387 C C . TYR A 1 191 ? 7.500 -6.637 -15.319 1.00 98.69 191 TYR A C 1
ATOM 1389 O O . TYR A 1 191 ? 6.567 -7.394 -15.062 1.00 98.69 191 TYR A O 1
ATOM 1397 N N . LEU A 1 192 ? 8.680 -6.731 -14.702 1.00 98.56 192 LEU A N 1
ATOM 1398 C CA . LEU A 1 192 ? 9.002 -7.801 -13.755 1.00 98.56 192 LEU A CA 1
ATOM 1399 C C . LEU A 1 192 ? 8.569 -7.496 -12.318 1.00 98.56 192 LEU A C 1
ATOM 1401 O O . LEU A 1 192 ? 8.275 -8.435 -11.582 1.00 98.56 192 LEU A O 1
ATOM 1405 N N . CYS A 1 193 ? 8.531 -6.216 -11.936 1.00 97.81 193 CYS A N 1
ATOM 1406 C CA . CYS A 1 193 ? 8.322 -5.776 -10.553 1.00 97.81 193 CYS A CA 1
ATOM 1407 C C . CYS A 1 193 ? 7.167 -4.772 -10.397 1.00 97.81 193 CYS A C 1
ATOM 1409 O O . CYS A 1 193 ? 7.071 -4.096 -9.375 1.00 97.81 193 CYS A O 1
ATOM 1411 N N . GLY A 1 194 ? 6.311 -4.623 -11.410 1.00 97.81 194 GLY A N 1
ATOM 1412 C CA . GLY A 1 194 ? 5.261 -3.604 -11.426 1.00 97.81 194 GLY A CA 1
ATOM 1413 C C . GLY A 1 194 ? 4.346 -3.594 -10.194 1.00 97.81 194 GLY A C 1
ATOM 1414 O O . GLY A 1 194 ? 4.157 -2.514 -9.635 1.00 97.81 194 GLY A O 1
ATOM 1415 N N . PRO A 1 195 ? 3.834 -4.742 -9.705 1.00 96.38 195 PRO A N 1
ATOM 1416 C CA . PRO A 1 195 ? 3.029 -4.769 -8.483 1.00 96.38 195 PRO A CA 1
ATOM 1417 C C . PRO A 1 195 ? 3.781 -4.229 -7.260 1.00 96.38 195 PRO A C 1
ATOM 1419 O O . PRO A 1 195 ? 3.239 -3.413 -6.525 1.00 96.38 195 PRO A O 1
ATOM 1422 N N . GLN A 1 196 ? 5.058 -4.593 -7.096 1.00 95.69 196 GLN A N 1
ATOM 1423 C CA . GLN A 1 196 ? 5.881 -4.126 -5.974 1.00 95.69 196 GLN A CA 1
ATOM 1424 C C . GLN A 1 196 ? 6.152 -2.621 -6.041 1.00 95.69 196 GLN A C 1
ATOM 1426 O O . GLN A 1 196 ? 6.120 -1.953 -5.012 1.00 95.69 196 GLN A O 1
ATOM 1431 N N . ILE A 1 197 ? 6.390 -2.081 -7.242 1.00 97.00 197 ILE A N 1
ATOM 1432 C CA . ILE A 1 197 ? 6.563 -0.635 -7.453 1.00 97.00 197 ILE A CA 1
ATOM 1433 C C . ILE A 1 197 ? 5.277 0.109 -7.068 1.00 97.00 197 ILE A C 1
ATOM 1435 O O . ILE A 1 197 ? 5.319 1.093 -6.332 1.00 97.00 197 ILE A O 1
ATOM 1439 N N . ARG A 1 198 ? 4.122 -0.380 -7.536 1.00 97.00 198 ARG A N 1
ATOM 1440 C CA . ARG A 1 198 ? 2.813 0.214 -7.235 1.00 97.00 198 ARG A CA 1
ATOM 1441 C C . ARG A 1 198 ? 2.513 0.189 -5.736 1.00 97.00 198 ARG A C 1
ATOM 1443 O O . ARG A 1 198 ? 2.107 1.212 -5.195 1.00 97.00 198 ARG A O 1
ATOM 1450 N N . ASP A 1 199 ? 2.757 -0.938 -5.072 1.00 94.38 199 ASP A N 1
ATOM 1451 C CA . ASP A 1 199 ? 2.531 -1.073 -3.631 1.00 94.38 199 ASP A CA 1
ATOM 1452 C C . ASP A 1 199 ? 3.489 -0.193 -2.820 1.00 94.38 199 ASP A C 1
ATOM 1454 O O . ASP A 1 199 ? 3.076 0.428 -1.844 1.00 94.38 199 ASP A O 1
ATOM 1458 N N . TRP A 1 200 ? 4.751 -0.058 -3.237 1.00 94.44 200 TRP A N 1
ATOM 1459 C CA . TRP A 1 200 ? 5.679 0.862 -2.578 1.00 94.44 200 TRP A CA 1
ATOM 1460 C C . TRP A 1 200 ? 5.181 2.311 -2.648 1.00 94.44 200 TRP A C 1
ATOM 1462 O O . TRP A 1 200 ? 5.193 3.017 -1.640 1.00 94.44 200 TRP A O 1
ATOM 1472 N N . ILE A 1 201 ? 4.691 2.752 -3.808 1.00 96.06 201 ILE A N 1
ATOM 1473 C CA . ILE A 1 201 ? 4.135 4.103 -3.957 1.00 96.06 201 ILE A CA 1
ATOM 1474 C C . ILE A 1 201 ? 2.915 4.294 -3.052 1.00 96.06 201 ILE A C 1
ATOM 1476 O O . ILE A 1 201 ? 2.843 5.295 -2.342 1.00 96.06 201 ILE A O 1
ATOM 1480 N N . ASP A 1 202 ? 1.986 3.341 -3.029 1.00 93.62 202 ASP A N 1
ATOM 1481 C CA . ASP A 1 202 ? 0.756 3.481 -2.245 1.00 93.62 202 ASP A CA 1
ATOM 1482 C C . ASP A 1 202 ? 1.034 3.469 -0.726 1.00 93.62 202 ASP A C 1
ATOM 1484 O O . ASP A 1 202 ? 0.685 4.421 -0.026 1.00 93.62 202 ASP A O 1
ATOM 1488 N N . TYR A 1 203 ? 1.746 2.454 -0.217 1.00 88.88 203 TYR A N 1
ATOM 1489 C CA . TYR A 1 203 ? 1.957 2.267 1.230 1.00 88.88 203 TYR A CA 1
ATOM 1490 C C . TYR A 1 203 ? 3.087 3.117 1.804 1.00 88.88 203 TYR A C 1
ATOM 1492 O O . TYR A 1 203 ? 3.005 3.638 2.921 1.00 88.88 203 TYR A O 1
ATOM 1500 N N . VAL A 1 204 ? 4.197 3.234 1.077 1.00 89.31 204 VAL A N 1
ATOM 1501 C CA . VAL A 1 204 ? 5.384 3.907 1.609 1.00 89.31 204 VAL A CA 1
ATOM 1502 C C . VAL A 1 204 ? 5.305 5.391 1.298 1.00 89.31 204 VAL A C 1
ATOM 1504 O O . VAL A 1 204 ? 5.329 6.212 2.216 1.00 89.31 204 VAL A O 1
ATOM 1507 N N . LEU A 1 205 ? 5.183 5.757 0.024 1.00 93.50 205 LEU A N 1
ATOM 1508 C CA . LEU A 1 205 ? 5.207 7.164 -0.363 1.00 93.50 205 LEU A CA 1
ATOM 1509 C C . LEU A 1 205 ? 3.926 7.897 0.057 1.00 93.50 205 LEU A C 1
ATOM 1511 O O . LEU A 1 205 ? 4.009 8.905 0.762 1.00 93.50 205 LEU A O 1
ATOM 1515 N N . ILE A 1 206 ? 2.751 7.411 -0.343 1.00 94.19 206 ILE A N 1
ATOM 1516 C CA . ILE A 1 206 ? 1.498 8.140 -0.113 1.00 94.19 206 ILE A CA 1
ATOM 1517 C C . ILE A 1 206 ? 1.025 7.964 1.332 1.00 94.19 206 ILE A C 1
ATOM 1519 O O . ILE A 1 206 ? 0.843 8.952 2.044 1.00 94.19 206 ILE A O 1
ATOM 1523 N N . GLU A 1 207 ? 0.859 6.731 1.803 1.00 90.69 207 GLU A N 1
ATOM 1524 C CA . GLU A 1 207 ? 0.343 6.472 3.150 1.00 90.69 207 GLU A CA 1
ATOM 1525 C C . GLU A 1 207 ? 1.336 6.862 4.254 1.00 90.69 207 GLU A C 1
ATOM 1527 O O . GLU A 1 207 ? 0.974 7.626 5.150 1.00 90.69 207 GLU A O 1
ATOM 1532 N N . SER A 1 208 ? 2.586 6.390 4.201 1.00 86.69 208 SER A N 1
ATOM 1533 C CA . SER A 1 208 ? 3.526 6.576 5.319 1.00 86.69 208 SER A CA 1
ATOM 1534 C C . SER A 1 208 ? 4.214 7.945 5.331 1.00 86.69 208 SER A C 1
ATOM 1536 O O . SER A 1 208 ? 4.351 8.557 6.399 1.00 86.69 208 SER A O 1
ATOM 1538 N N . PHE A 1 209 ? 4.671 8.437 4.173 1.00 89.50 209 PHE A N 1
ATOM 1539 C CA . PHE A 1 209 ? 5.397 9.710 4.091 1.00 89.50 209 PHE A CA 1
ATOM 1540 C C . PHE A 1 209 ? 4.473 10.916 3.934 1.00 89.50 209 PHE A C 1
ATOM 1542 O O . PHE A 1 209 ? 4.630 11.892 4.669 1.00 89.50 209 PHE A O 1
ATOM 1549 N N . MET A 1 210 ? 3.522 10.863 3.003 1.00 92.25 210 MET A N 1
ATOM 1550 C CA . MET A 1 210 ? 2.652 12.006 2.709 1.00 92.25 210 MET A CA 1
ATOM 1551 C C . MET A 1 210 ? 1.452 12.081 3.648 1.00 92.25 210 MET A C 1
ATOM 1553 O O . MET A 1 210 ? 1.053 13.176 4.037 1.00 92.25 210 MET A O 1
ATOM 1557 N N . GLN A 1 211 ? 0.897 10.930 4.042 1.00 93.19 211 GLN A N 1
ATOM 1558 C CA . GLN A 1 211 ? -0.182 10.761 5.027 1.00 93.19 211 GLN A CA 1
ATOM 1559 C C . GLN A 1 211 ? -1.510 11.447 4.669 1.00 93.19 211 GLN A C 1
ATOM 1561 O O . GLN A 1 211 ? -2.475 11.354 5.427 1.00 93.19 211 GLN A O 1
ATOM 1566 N N . SER A 1 212 ? -1.572 12.138 3.533 1.00 94.38 212 SER A N 1
ATOM 1567 C CA . SER A 1 212 ? -2.669 12.994 3.097 1.00 94.38 212 SER A CA 1
ATOM 1568 C C . SER A 1 212 ? -2.795 12.884 1.575 1.00 94.38 212 SER A C 1
ATOM 1570 O O . SER A 1 212 ? -1.931 13.399 0.857 1.00 94.38 212 SER A O 1
ATOM 1572 N N . PRO A 1 213 ? -3.855 12.233 1.056 1.00 94.38 213 PRO A N 1
ATOM 1573 C CA . PRO A 1 213 ? -4.082 12.128 -0.384 1.00 94.38 213 PRO A CA 1
ATOM 1574 C C . PRO A 1 213 ? -4.210 13.501 -1.042 1.00 94.38 213 PRO A C 1
ATOM 1576 O O . PRO A 1 213 ? -3.704 13.714 -2.136 1.00 94.38 213 PRO A O 1
ATOM 1579 N N . ALA A 1 214 ? -4.844 14.451 -0.346 1.00 94.88 214 ALA A N 1
ATOM 1580 C CA . ALA A 1 214 ? -5.008 15.813 -0.835 1.00 94.88 214 ALA A CA 1
ATOM 1581 C C . ALA A 1 214 ? -3.660 16.534 -0.961 1.00 94.88 214 ALA A C 1
ATOM 1583 O O . ALA A 1 214 ? -3.394 17.134 -1.992 1.00 94.88 214 ALA A O 1
ATOM 1584 N N . ASP A 1 215 ? -2.772 16.441 0.035 1.00 95.00 215 ASP A N 1
ATOM 1585 C CA . ASP A 1 215 ? -1.456 17.085 -0.077 1.00 95.00 215 ASP A CA 1
ATOM 1586 C C . ASP A 1 215 ? -0.589 16.419 -1.158 1.00 95.00 215 ASP A C 1
ATOM 1588 O O . ASP A 1 215 ? 0.186 17.097 -1.837 1.00 95.00 215 ASP A O 1
ATOM 1592 N N . TYR A 1 216 ? -0.735 15.106 -1.362 1.00 96.38 216 TYR A N 1
ATOM 1593 C CA . TYR A 1 216 ? -0.072 14.412 -2.463 1.00 96.38 216 TYR A CA 1
ATOM 1594 C C . TYR A 1 216 ? -0.554 14.914 -3.831 1.00 96.38 216 TYR A C 1
ATOM 1596 O O . TYR A 1 216 ? 0.263 15.347 -4.645 1.00 96.38 216 TYR A O 1
ATOM 1604 N N . GLU A 1 217 ? -1.868 14.921 -4.063 1.00 96.69 217 GLU A N 1
ATOM 1605 C CA . GLU A 1 217 ? -2.469 15.286 -5.352 1.00 96.69 217 GLU A CA 1
ATOM 1606 C C . GLU A 1 217 ? -2.436 16.790 -5.643 1.00 96.69 217 GLU A C 1
ATOM 1608 O O . GLU A 1 217 ? -2.169 17.192 -6.773 1.00 96.69 217 GLU A O 1
ATOM 1613 N N . ASP A 1 218 ? -2.702 17.633 -4.645 1.00 96.62 218 ASP A N 1
ATOM 1614 C CA . ASP A 1 218 ? -2.923 19.068 -4.853 1.00 96.62 218 ASP A CA 1
ATOM 1615 C C . ASP A 1 218 ? -1.643 19.898 -4.686 1.00 96.62 218 ASP A C 1
ATOM 1617 O O . ASP A 1 218 ? -1.578 21.032 -5.170 1.00 96.62 218 ASP A O 1
ATOM 1621 N N . LEU A 1 219 ? -0.620 19.364 -4.004 1.00 95.44 219 LEU A N 1
ATOM 1622 C CA . LEU A 1 219 ? 0.634 20.080 -3.741 1.00 95.44 219 LEU A CA 1
ATOM 1623 C C . LEU A 1 219 ? 1.849 19.354 -4.314 1.00 95.44 219 LEU A C 1
ATOM 1625 O O . LEU A 1 219 ? 2.622 19.955 -5.064 1.00 95.44 219 LEU A O 1
ATOM 1629 N N . PHE A 1 220 ? 2.043 18.083 -3.961 1.00 95.88 220 PHE A N 1
ATOM 1630 C CA . PHE A 1 220 ? 3.289 17.385 -4.266 1.00 95.88 220 PHE A CA 1
ATOM 1631 C C . PHE A 1 220 ? 3.406 16.998 -5.742 1.00 95.88 220 PHE A C 1
ATOM 1633 O O . PHE A 1 220 ? 4.383 17.374 -6.388 1.00 95.88 220 PHE A O 1
ATOM 1640 N N . ILE A 1 221 ? 2.402 16.331 -6.315 1.00 97.31 221 ILE A N 1
ATOM 1641 C CA . ILE A 1 221 ? 2.405 15.961 -7.738 1.00 97.31 221 ILE A CA 1
ATOM 1642 C C . ILE A 1 221 ? 2.515 17.192 -8.660 1.00 97.31 221 ILE A C 1
ATOM 1644 O O . ILE A 1 221 ? 3.380 17.179 -9.541 1.00 97.31 221 ILE A O 1
ATOM 1648 N N . PRO A 1 222 ? 1.767 18.295 -8.445 1.00 97.62 222 PRO A N 1
ATOM 1649 C CA . PRO A 1 222 ? 1.947 19.523 -9.218 1.00 97.62 222 PRO A CA 1
ATOM 1650 C C . PRO A 1 222 ? 3.363 20.101 -9.117 1.00 97.62 222 PRO A C 1
ATOM 1652 O O . PRO A 1 222 ? 3.918 20.547 -10.121 1.00 97.62 222 PRO A O 1
ATOM 1655 N N . TYR A 1 223 ? 3.988 20.051 -7.935 1.00 95.69 223 TYR A N 1
ATOM 1656 C CA . TYR A 1 223 ? 5.374 20.490 -7.756 1.00 95.69 223 TYR A CA 1
ATOM 1657 C C . TYR A 1 223 ? 6.358 19.627 -8.562 1.00 95.69 223 TYR A C 1
ATOM 1659 O O . TYR A 1 223 ? 7.259 20.155 -9.223 1.00 95.69 223 TYR A O 1
ATOM 1667 N N . ILE A 1 224 ? 6.177 18.303 -8.543 1.00 95.56 224 ILE A N 1
ATOM 1668 C CA . ILE A 1 224 ? 6.972 17.360 -9.338 1.00 95.56 224 ILE A CA 1
ATOM 1669 C C . ILE A 1 224 ? 6.821 17.658 -10.836 1.00 95.56 224 ILE A C 1
ATOM 1671 O O . ILE A 1 224 ? 7.824 17.746 -11.551 1.00 95.56 224 ILE A O 1
ATOM 1675 N N . GLU A 1 225 ? 5.592 17.866 -11.308 1.00 95.75 225 GLU A N 1
ATOM 1676 C CA . GLU A 1 225 ? 5.303 18.168 -12.710 1.00 95.75 225 GLU A CA 1
ATOM 1677 C C . GLU A 1 225 ? 5.888 19.517 -13.157 1.00 95.75 225 GLU A C 1
ATOM 1679 O O . GLU A 1 225 ? 6.474 19.603 -14.237 1.00 95.75 225 GLU A O 1
ATOM 1684 N N . GLU A 1 226 ? 5.777 20.566 -12.338 1.00 96.25 226 GLU A N 1
ATOM 1685 C CA . GLU A 1 226 ? 6.223 21.913 -12.709 1.00 96.25 226 GLU A CA 1
ATOM 1686 C C . GLU A 1 226 ? 7.746 22.084 -12.614 1.00 96.25 226 GLU A C 1
ATOM 1688 O O . GLU A 1 226 ? 8.348 22.795 -13.426 1.00 96.25 226 GLU A O 1
ATOM 1693 N N . HIS A 1 227 ? 8.393 21.448 -11.635 1.00 93.06 227 HIS A N 1
ATOM 1694 C CA . HIS A 1 227 ? 9.783 21.763 -11.295 1.00 93.06 227 HIS A CA 1
ATOM 1695 C C . HIS A 1 227 ? 10.767 20.619 -11.525 1.00 93.06 227 HIS A C 1
ATOM 1697 O O . HIS A 1 227 ? 11.907 20.882 -11.915 1.00 93.06 227 HIS A O 1
ATOM 1703 N N . MET A 1 228 ? 10.357 19.365 -11.324 1.00 92.62 228 MET A N 1
ATOM 1704 C CA . MET A 1 228 ? 11.274 18.220 -11.388 1.00 92.62 228 MET A CA 1
ATOM 1705 C C . MET A 1 228 ? 11.263 17.545 -12.757 1.00 92.62 228 MET A C 1
ATOM 1707 O O . MET A 1 228 ? 12.329 17.277 -13.320 1.00 92.62 228 MET A O 1
ATOM 1711 N N . ALA A 1 229 ? 10.083 17.327 -13.338 1.00 92.62 229 ALA A N 1
ATOM 1712 C CA . ALA A 1 229 ? 9.957 16.692 -14.646 1.00 92.62 229 ALA A CA 1
ATOM 1713 C C . ALA A 1 229 ? 10.659 17.482 -15.776 1.00 92.62 229 ALA A C 1
ATOM 1715 O O . ALA A 1 229 ? 11.415 16.873 -16.541 1.00 92.62 229 ALA A O 1
ATOM 1716 N N . PRO A 1 230 ? 10.532 18.825 -15.879 1.00 92.50 230 PRO A N 1
ATOM 1717 C CA . PRO A 1 230 ? 11.177 19.584 -16.954 1.00 92.50 230 PRO A CA 1
ATOM 1718 C C . PRO A 1 230 ? 12.704 19.616 -16.842 1.00 92.50 230 PRO A C 1
ATOM 1720 O O . PRO A 1 230 ? 13.394 19.792 -17.848 1.00 92.50 230 PRO A O 1
ATOM 1723 N N . ALA A 1 231 ? 13.242 19.439 -15.631 1.00 88.56 231 ALA A N 1
ATOM 1724 C CA . ALA A 1 231 ? 14.678 19.397 -15.387 1.00 88.56 231 ALA A CA 1
ATOM 1725 C C . ALA A 1 231 ? 15.324 18.070 -15.833 1.00 88.56 231 ALA A C 1
ATOM 1727 O O . ALA A 1 231 ? 16.542 18.022 -16.003 1.00 88.56 231 ALA A O 1
ATOM 1728 N N . ASN A 1 232 ? 14.531 17.014 -16.066 1.00 87.44 232 ASN A N 1
ATOM 1729 C CA . ASN A 1 232 ? 15.024 15.652 -16.294 1.00 87.44 232 ASN A CA 1
ATOM 1730 C C . ASN A 1 232 ? 14.393 14.964 -17.528 1.00 87.44 232 ASN A C 1
ATOM 1732 O O . ASN A 1 232 ? 13.891 13.845 -17.417 1.00 87.44 232 ASN A O 1
ATOM 1736 N N . PRO A 1 233 ? 14.431 15.562 -18.736 1.00 87.50 233 PRO A N 1
ATOM 1737 C CA . PRO A 1 233 ? 13.678 15.062 -19.893 1.00 87.50 233 PRO A CA 1
ATOM 1738 C C . PRO A 1 233 ? 14.070 13.645 -20.339 1.00 87.50 233 PRO A C 1
ATOM 1740 O O . PRO A 1 233 ? 13.204 12.879 -20.750 1.00 87.50 233 PRO A O 1
ATOM 1743 N N . THR A 1 234 ? 15.351 13.272 -20.245 1.00 88.62 234 THR A N 1
ATOM 1744 C CA . THR A 1 234 ? 15.799 11.902 -20.559 1.00 88.62 234 THR A CA 1
ATOM 1745 C C . THR A 1 234 ? 15.248 10.895 -19.555 1.00 88.62 234 THR A C 1
ATOM 1747 O O . THR A 1 234 ? 14.799 9.825 -19.945 1.00 88.62 234 THR A O 1
ATOM 1750 N N . TYR A 1 235 ? 15.223 11.258 -18.273 1.00 92.81 235 TYR A N 1
ATOM 1751 C CA . TYR A 1 235 ? 14.700 10.383 -17.231 1.00 92.81 235 TYR A CA 1
ATOM 1752 C C . TYR A 1 235 ? 13.185 10.195 -17.364 1.00 92.81 235 TYR A C 1
ATOM 1754 O O . TYR A 1 235 ? 12.690 9.090 -17.189 1.00 92.81 235 TYR A O 1
ATOM 1762 N N . MET A 1 236 ? 12.447 11.224 -17.798 1.00 96.06 236 MET A N 1
ATOM 1763 C CA . MET A 1 236 ? 11.013 11.086 -18.086 1.00 96.06 236 MET A CA 1
ATOM 1764 C C . MET A 1 236 ? 10.716 10.012 -19.144 1.00 96.06 236 MET A C 1
ATOM 1766 O O . MET A 1 236 ? 9.715 9.311 -19.021 1.00 96.06 236 MET A O 1
ATOM 1770 N N . ALA A 1 237 ? 11.589 9.838 -20.145 1.00 96.19 237 ALA A N 1
ATOM 1771 C CA . ALA A 1 237 ? 11.444 8.764 -21.129 1.00 96.19 237 ALA A CA 1
ATOM 1772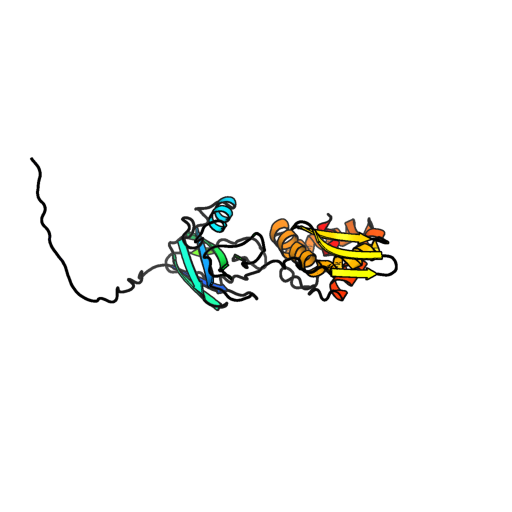 C C . ALA A 1 237 ? 11.658 7.370 -20.508 1.00 96.19 237 ALA A C 1
ATOM 1774 O O . ALA A 1 237 ? 10.975 6.418 -20.889 1.00 96.19 237 ALA A O 1
ATOM 1775 N N . GLU A 1 238 ? 12.554 7.247 -19.523 1.00 97.38 238 GLU A N 1
ATOM 1776 C CA . GLU A 1 238 ? 12.719 6.013 -18.744 1.00 97.38 238 GLU A CA 1
ATOM 1777 C C . GLU A 1 238 ? 11.463 5.704 -17.920 1.00 97.38 238 GLU A C 1
ATOM 1779 O O . GLU A 1 238 ? 11.003 4.565 -17.919 1.00 97.38 238 GLU A O 1
ATOM 1784 N N . LEU A 1 239 ? 10.856 6.708 -17.279 1.00 97.75 239 LEU A N 1
ATOM 1785 C CA . LEU A 1 239 ? 9.623 6.533 -16.500 1.00 97.75 239 LEU A CA 1
ATOM 1786 C C . LEU A 1 239 ? 8.425 6.155 -17.383 1.00 97.75 239 LEU A C 1
ATOM 1788 O O . LEU A 1 239 ? 7.639 5.282 -17.016 1.00 97.75 239 LEU A O 1
ATOM 1792 N N . ASP A 1 240 ? 8.311 6.748 -18.576 1.00 98.19 240 ASP A N 1
ATOM 1793 C CA . ASP A 1 240 ? 7.313 6.347 -19.576 1.00 98.19 240 ASP A CA 1
ATOM 1794 C C . ASP A 1 240 ? 7.512 4.878 -19.999 1.00 98.19 240 ASP A C 1
ATOM 1796 O O . ASP A 1 240 ? 6.548 4.113 -20.095 1.00 98.19 240 ASP A O 1
ATOM 1800 N N . ALA A 1 241 ? 8.764 4.459 -20.219 1.00 98.38 241 ALA A N 1
ATOM 1801 C CA . ALA A 1 241 ? 9.093 3.078 -20.559 1.00 98.38 241 ALA A CA 1
ATOM 1802 C C . ALA A 1 241 ? 8.796 2.111 -19.402 1.00 98.38 241 ALA A C 1
ATOM 1804 O O . ALA A 1 241 ? 8.255 1.031 -19.642 1.00 98.38 241 ALA A O 1
ATOM 1805 N N . MET A 1 242 ? 9.078 2.506 -18.158 1.00 98.62 242 MET A N 1
ATOM 1806 C CA . MET A 1 242 ? 8.735 1.736 -16.961 1.00 98.62 242 MET A CA 1
ATOM 1807 C C . MET A 1 242 ? 7.227 1.534 -16.842 1.00 98.62 242 MET A C 1
ATOM 1809 O O . MET A 1 242 ? 6.781 0.395 -16.717 1.00 98.62 242 MET A O 1
ATOM 1813 N N . LEU A 1 243 ? 6.433 2.599 -16.978 1.00 98.50 243 LEU A N 1
ATOM 1814 C CA . LEU A 1 243 ? 4.972 2.520 -16.931 1.00 98.50 243 LEU A CA 1
ATOM 1815 C C . LEU A 1 243 ? 4.406 1.636 -18.055 1.00 98.50 243 LEU A C 1
ATOM 1817 O O . LEU A 1 243 ? 3.453 0.879 -17.849 1.00 98.50 243 LEU A O 1
ATOM 1821 N N . ALA A 1 244 ? 5.004 1.691 -19.249 1.00 98.69 244 ALA A N 1
ATOM 1822 C CA . ALA A 1 244 ? 4.664 0.786 -20.345 1.00 98.69 244 ALA A CA 1
ATOM 1823 C C . ALA A 1 244 ? 5.003 -0.677 -20.009 1.00 98.69 244 ALA A C 1
ATOM 1825 O O . ALA A 1 244 ? 4.215 -1.572 -20.320 1.00 98.69 244 ALA A O 1
ATOM 1826 N N . GLY A 1 245 ? 6.135 -0.914 -19.342 1.00 98.69 245 GLY A N 1
ATOM 1827 C CA . GLY A 1 245 ? 6.532 -2.215 -18.810 1.00 98.69 245 GLY A CA 1
ATOM 1828 C C . GLY A 1 245 ? 5.529 -2.756 -17.795 1.00 98.69 245 GLY A C 1
ATOM 1829 O O . GLY A 1 245 ? 5.044 -3.871 -17.966 1.00 98.69 245 GLY A O 1
ATOM 1830 N N . MET A 1 246 ? 5.146 -1.949 -16.799 1.00 98.69 246 MET A N 1
ATOM 1831 C CA . MET A 1 246 ? 4.164 -2.321 -15.767 1.00 98.69 246 MET A CA 1
ATOM 1832 C C . MET A 1 246 ? 2.825 -2.737 -16.381 1.00 98.69 246 MET A C 1
ATOM 1834 O O . MET A 1 246 ? 2.296 -3.800 -16.050 1.00 98.69 246 MET A O 1
ATOM 1838 N N . ASN A 1 247 ? 2.313 -1.945 -17.331 1.00 98.44 247 ASN A N 1
ATOM 1839 C CA . ASN A 1 247 ? 1.097 -2.276 -18.077 1.00 98.44 247 ASN A CA 1
ATOM 1840 C C . ASN A 1 247 ? 1.236 -3.592 -18.853 1.00 98.44 247 ASN A C 1
ATOM 1842 O O . ASN A 1 247 ? 0.347 -4.439 -18.811 1.00 98.44 247 ASN A O 1
ATOM 1846 N N . ALA A 1 248 ? 2.347 -3.776 -19.571 1.00 98.50 248 ALA A N 1
ATOM 1847 C CA . ALA A 1 248 ? 2.579 -4.981 -20.362 1.00 98.50 248 ALA A CA 1
ATOM 1848 C C . ALA A 1 248 ? 2.754 -6.240 -19.497 1.00 98.50 248 ALA A C 1
ATOM 1850 O O . ALA A 1 248 ? 2.373 -7.325 -19.931 1.00 98.50 248 ALA A O 1
ATOM 1851 N N . GLY A 1 249 ? 3.279 -6.088 -18.278 1.00 97.56 249 GLY A N 1
ATOM 1852 C CA . GLY A 1 249 ? 3.355 -7.140 -17.262 1.00 97.56 249 GLY A CA 1
ATOM 1853 C C . GLY A 1 249 ? 2.009 -7.474 -16.609 1.00 97.56 249 GLY A C 1
ATOM 1854 O O . GLY A 1 249 ? 1.937 -8.415 -15.825 1.00 97.56 249 GLY A O 1
ATOM 1855 N N . GLY A 1 250 ? 0.939 -6.736 -16.934 1.00 97.81 250 GLY A N 1
ATOM 1856 C CA . GLY A 1 250 ? -0.400 -6.949 -16.382 1.00 97.81 250 GLY A CA 1
ATOM 1857 C C . GLY A 1 250 ? -0.603 -6.363 -14.984 1.00 97.81 250 GLY A C 1
ATOM 1858 O O . GLY A 1 250 ? -1.504 -6.801 -14.275 1.00 97.81 250 GLY A O 1
ATOM 1859 N N . THR A 1 251 ? 0.224 -5.396 -14.581 1.00 97.94 251 THR A N 1
ATOM 1860 C CA . THR A 1 251 ? 0.087 -4.715 -13.285 1.00 97.94 251 THR A CA 1
ATOM 1861 C C . THR A 1 251 ? -1.212 -3.917 -13.240 1.00 97.94 251 THR A C 1
ATOM 1863 O O . THR A 1 251 ? -1.482 -3.130 -14.150 1.00 97.94 251 THR A O 1
ATOM 1866 N N . ASP A 1 252 ? -1.985 -4.063 -12.163 1.00 96.62 252 ASP A N 1
ATOM 1867 C CA . ASP A 1 252 ? -3.051 -3.117 -11.846 1.00 96.62 252 ASP A CA 1
ATOM 1868 C C . ASP A 1 252 ? -2.443 -1.805 -11.337 1.00 96.62 252 ASP A C 1
ATOM 1870 O O . ASP A 1 252 ? -1.908 -1.726 -10.230 1.00 96.62 252 ASP A O 1
ATOM 1874 N N . LEU A 1 253 ? -2.512 -0.773 -12.176 1.00 97.69 253 LEU A N 1
ATOM 1875 C CA . LEU A 1 253 ? -1.943 0.537 -11.882 1.00 97.69 253 LEU A CA 1
ATOM 1876 C C . LEU A 1 253 ? -2.799 1.382 -10.937 1.00 97.69 253 LEU A C 1
ATOM 1878 O O . LEU A 1 253 ? -2.389 2.496 -10.623 1.00 97.69 253 LEU A O 1
ATOM 1882 N N . TYR A 1 254 ? -3.980 0.926 -10.525 1.00 97.44 254 TYR A N 1
ATOM 1883 C CA . TYR A 1 254 ? -4.832 1.705 -9.636 1.00 97.44 254 TYR A CA 1
ATOM 1884 C C . TYR A 1 254 ? -4.189 1.876 -8.252 1.00 97.44 254 TYR A C 1
ATOM 1886 O O . TYR A 1 254 ? -3.740 0.900 -7.653 1.00 97.44 254 TYR A O 1
ATOM 1894 N N . LEU A 1 255 ? -4.161 3.116 -7.757 1.00 95.50 255 LEU A N 1
ATOM 1895 C CA . LEU A 1 255 ? -3.728 3.501 -6.413 1.00 95.50 255 LEU A CA 1
ATOM 1896 C C . LEU A 1 255 ? -4.973 3.827 -5.571 1.00 95.50 255 LEU A C 1
ATOM 1898 O O . LEU A 1 255 ? -5.578 4.891 -5.768 1.00 95.50 255 LEU A O 1
ATOM 1902 N N . PRO A 1 256 ? -5.395 2.931 -4.661 1.00 90.88 256 PRO A N 1
ATOM 1903 C CA . PRO A 1 256 ? -6.547 3.153 -3.792 1.00 90.88 256 PRO A CA 1
ATOM 1904 C C . PRO A 1 256 ? -6.483 4.459 -2.994 1.00 90.88 256 PRO A C 1
ATOM 1906 O O . PRO A 1 256 ? -7.494 5.162 -2.915 1.00 90.88 256 PRO A O 1
ATOM 1909 N N . SER A 1 257 ? -5.309 4.817 -2.462 1.00 91.50 257 SER A N 1
ATOM 1910 C CA . SER A 1 257 ? -5.131 5.984 -1.583 1.00 91.50 257 SER A CA 1
ATOM 1911 C C . SER A 1 257 ? -5.531 7.316 -2.232 1.00 91.50 257 SER A C 1
ATOM 1913 O O . SER A 1 257 ? -6.048 8.203 -1.554 1.00 91.50 257 SER A O 1
ATOM 1915 N N . VAL A 1 258 ? -5.352 7.440 -3.551 1.00 94.88 258 VAL A N 1
ATOM 1916 C CA . VAL A 1 258 ? -5.645 8.651 -4.346 1.00 94.88 258 VAL A CA 1
ATOM 1917 C C . VAL A 1 258 ? -6.720 8.425 -5.410 1.00 94.88 258 VAL A C 1
ATOM 1919 O O . VAL A 1 258 ? -7.058 9.322 -6.179 1.00 94.88 258 VAL A O 1
ATOM 1922 N N . SER A 1 259 ? -7.304 7.227 -5.448 1.00 94.50 259 SER A N 1
ATOM 1923 C CA . SER A 1 259 ? -8.429 6.863 -6.311 1.00 94.50 259 SER A CA 1
ATOM 1924 C C . SER A 1 259 ? -8.202 7.079 -7.816 1.00 94.50 259 SER A C 1
ATOM 1926 O O . SER A 1 259 ? -9.147 7.357 -8.563 1.00 94.50 259 SER A O 1
ATOM 1928 N N . ARG A 1 260 ? -6.966 6.910 -8.296 1.00 97.25 260 ARG A N 1
ATOM 1929 C CA . ARG A 1 260 ? -6.605 7.009 -9.720 1.00 97.25 260 ARG A CA 1
ATOM 1930 C C . ARG A 1 260 ? -5.503 6.025 -10.088 1.00 97.25 260 ARG A C 1
ATOM 1932 O O . ARG A 1 260 ? -4.867 5.439 -9.224 1.00 97.25 260 ARG A O 1
ATOM 1939 N N . ASN A 1 261 ? -5.251 5.876 -11.385 1.00 98.19 261 ASN A N 1
ATOM 1940 C CA . ASN A 1 261 ? -4.087 5.121 -11.833 1.00 98.19 261 ASN A CA 1
ATOM 1941 C C . ASN A 1 261 ? -2.793 5.896 -11.566 1.00 98.19 261 ASN A C 1
ATOM 1943 O O . ASN A 1 261 ? -2.738 7.123 -11.712 1.00 98.19 261 ASN A O 1
ATOM 1947 N N . LEU A 1 262 ? -1.754 5.136 -11.246 1.00 97.50 262 LEU A N 1
ATOM 1948 C CA . LEU A 1 262 ? -0.366 5.551 -11.213 1.00 97.50 262 LEU A CA 1
ATOM 1949 C C . LEU A 1 262 ? 0.052 6.138 -12.566 1.00 97.50 262 LEU A C 1
ATOM 1951 O O . LEU A 1 262 ? -0.318 5.663 -13.645 1.00 97.50 262 LEU A O 1
ATOM 1955 N N . THR A 1 263 ? 0.862 7.180 -12.490 1.00 97.25 263 THR A N 1
ATOM 1956 C CA . THR A 1 263 ? 1.440 7.929 -13.596 1.00 97.25 263 THR A CA 1
ATOM 1957 C C . THR A 1 263 ? 2.959 7.979 -13.457 1.00 97.25 263 THR A C 1
ATOM 1959 O O . THR A 1 263 ? 3.540 7.671 -12.419 1.00 97.25 263 THR A O 1
ATOM 1962 N N . ARG A 1 264 ? 3.635 8.447 -14.505 1.00 96.31 264 ARG A N 1
ATOM 1963 C CA . ARG A 1 264 ? 5.080 8.702 -14.463 1.00 96.31 264 ARG A CA 1
ATOM 1964 C C . ARG A 1 264 ? 5.511 9.719 -13.403 1.00 96.31 264 ARG A C 1
ATOM 1966 O O . ARG A 1 264 ? 6.670 9.705 -13.016 1.00 96.31 264 ARG A O 1
ATOM 1973 N N . TYR A 1 265 ? 4.625 10.614 -12.965 1.00 97.19 265 TYR A N 1
ATOM 1974 C CA . TYR A 1 265 ? 4.969 11.593 -11.933 1.00 97.19 265 TYR A CA 1
ATOM 1975 C C . TYR A 1 265 ? 5.032 10.939 -10.553 1.00 97.19 265 TYR A C 1
ATOM 1977 O O . TYR A 1 265 ? 5.891 11.307 -9.761 1.00 97.19 265 TYR A O 1
ATOM 1985 N N . ASP A 1 266 ? 4.220 9.908 -10.315 1.00 97.31 266 ASP A N 1
ATOM 1986 C CA . ASP A 1 266 ? 4.305 9.085 -9.107 1.00 97.31 266 ASP A CA 1
ATOM 1987 C C . ASP A 1 266 ? 5.620 8.279 -9.085 1.00 97.31 266 ASP A C 1
ATOM 1989 O O . ASP A 1 266 ? 6.288 8.206 -8.059 1.00 97.31 266 ASP A O 1
ATOM 1993 N N . LEU A 1 267 ? 6.055 7.757 -10.243 1.00 96.56 267 LEU A N 1
ATOM 1994 C CA . LEU A 1 267 ? 7.365 7.095 -10.381 1.00 96.56 267 LEU A CA 1
ATOM 1995 C C . LEU A 1 267 ? 8.540 8.068 -10.185 1.00 96.56 267 LEU A C 1
ATOM 1997 O O . LEU A 1 267 ? 9.578 7.709 -9.629 1.00 96.56 267 LEU A O 1
ATOM 2001 N N . LEU A 1 268 ? 8.400 9.314 -10.650 1.00 95.38 268 LEU A N 1
ATOM 2002 C CA . LEU A 1 268 ? 9.405 10.348 -10.404 1.00 95.38 268 LEU A CA 1
ATOM 2003 C C . LEU A 1 268 ? 9.477 10.690 -8.913 1.00 95.38 268 LEU A C 1
ATOM 2005 O O . LEU A 1 268 ? 10.571 10.880 -8.389 1.00 95.38 268 LEU A O 1
ATOM 2009 N N . ALA A 1 269 ? 8.326 10.736 -8.244 1.00 92.62 269 ALA A N 1
ATOM 2010 C CA . ALA A 1 269 ? 8.208 11.076 -6.835 1.00 92.62 269 ALA A CA 1
ATOM 2011 C C . ALA A 1 269 ? 8.920 10.078 -5.897 1.00 92.62 269 ALA A C 1
ATOM 2013 O O . ALA A 1 269 ? 9.411 10.481 -4.846 1.00 92.62 269 ALA A O 1
ATOM 2014 N N . GLU A 1 270 ? 9.056 8.805 -6.289 1.00 83.50 270 GLU A N 1
ATOM 2015 C CA . GLU A 1 270 ? 9.895 7.818 -5.580 1.00 83.50 270 GLU A CA 1
ATOM 2016 C C . GLU A 1 270 ? 11.374 8.244 -5.498 1.00 83.50 270 GLU A C 1
ATOM 2018 O O . GLU A 1 270 ? 12.080 7.889 -4.556 1.00 83.50 270 GLU A O 1
ATOM 2023 N N . ASN A 1 271 ? 11.853 9.016 -6.476 1.00 74.75 271 ASN A N 1
ATOM 2024 C CA . ASN A 1 271 ? 13.268 9.345 -6.651 1.00 74.75 271 ASN A CA 1
ATOM 2025 C C . ASN A 1 271 ? 13.614 10.794 -6.257 1.00 74.75 271 ASN A C 1
ATOM 2027 O O . ASN A 1 271 ? 14.708 11.267 -6.588 1.00 74.75 271 ASN A O 1
ATOM 2031 N N . THR A 1 272 ? 12.699 11.499 -5.582 1.00 65.69 272 THR A N 1
ATOM 2032 C CA . THR A 1 272 ? 12.865 12.904 -5.154 1.00 65.69 272 THR A CA 1
ATOM 2033 C C . THR A 1 272 ? 13.127 13.096 -3.672 1.00 65.69 272 THR A C 1
ATOM 2035 O O . THR A 1 272 ? 12.613 12.300 -2.860 1.00 65.69 272 THR A O 1
#